Protein AF-0000000075436302 (afdb_homodimer)

Structure (mmCIF, N/CA/C/O backbone):
data_AF-0000000075436302-model_v1
#
loop_
_entity.id
_entity.type
_entity.pdbx_description
1 polymer 'Uncharacterized protein'
#
loop_
_atom_site.group_PDB
_atom_site.id
_atom_site.type_symbol
_atom_site.label_atom_id
_atom_site.label_alt_id
_atom_site.label_comp_id
_atom_site.label_asym_id
_atom_site.label_entity_id
_atom_site.label_seq_id
_atom_site.pdbx_PDB_ins_code
_atom_site.Cartn_x
_atom_site.Cartn_y
_atom_site.Cartn_z
_atom_site.occupancy
_atom_site.B_iso_or_equiv
_atom_site.auth_seq_id
_atom_site.auth_comp_id
_atom_site.auth_asym_id
_atom_site.auth_atom_id
_atom_site.pdbx_PDB_model_num
ATOM 1 N N . MET A 1 1 ? -7.785 -6.125 20.078 1 74.44 1 MET A N 1
ATOM 2 C CA . MET A 1 1 ? -6.512 -5.449 19.844 1 74.44 1 MET A CA 1
ATOM 3 C C . MET A 1 1 ? -6.73 -3.973 19.531 1 74.44 1 MET A C 1
ATOM 5 O O . MET A 1 1 ? -7.762 -3.596 18.984 1 74.44 1 MET A O 1
ATOM 9 N N . PRO A 1 2 ? -5.777 -3.123 20.188 1 88.88 2 PRO A N 1
ATOM 10 C CA . PRO A 1 2 ? -6.02 -1.703 19.922 1 88.88 2 PRO A CA 1
ATOM 11 C C . PRO A 1 2 ? -5.949 -1.359 18.438 1 88.88 2 PRO A C 1
ATOM 13 O O . PRO A 1 2 ? -5.281 -2.059 17.672 1 88.88 2 PRO A O 1
ATOM 16 N N . VAL A 1 3 ? -6.785 -0.466 18.062 1 93.75 3 VAL A N 1
ATOM 17 C CA . VAL A 1 3 ? -6.848 -0.072 16.656 1 93.75 3 VAL A CA 1
ATOM 18 C C . VAL A 1 3 ? -6.336 1.357 16.5 1 93.75 3 VAL A C 1
ATOM 20 O O . VAL A 1 3 ? -6.258 2.109 17.469 1 93.75 3 VAL A O 1
ATOM 23 N N . ARG A 1 4 ? -5.891 1.655 15.352 1 95.44 4 ARG A N 1
ATOM 24 C CA . ARG A 1 4 ? -5.438 2.986 14.969 1 95.44 4 ARG A CA 1
ATOM 25 C C . ARG A 1 4 ? -6.176 3.48 13.727 1 95.44 4 ARG A C 1
ATOM 27 O O . ARG A 1 4 ? -6.488 2.695 12.836 1 95.44 4 ARG A O 1
ATOM 34 N N . SER A 1 5 ? -6.398 4.77 13.703 1 96.69 5 SER A N 1
ATOM 35 C CA . SER A 1 5 ? -7.035 5.352 12.523 1 96.69 5 SER A CA 1
ATOM 36 C C . SER A 1 5 ? -6.051 5.469 11.367 1 96.69 5 SER A C 1
ATOM 38 O O . SER A 1 5 ? -4.859 5.707 11.578 1 96.69 5 SER A O 1
ATOM 40 N N . LEU A 1 6 ? -6.566 5.254 10.188 1 96.88 6 LEU A N 1
ATOM 41 C CA . LEU A 1 6 ? -5.832 5.402 8.938 1 96.88 6 LEU A CA 1
ATOM 42 C C . LEU A 1 6 ? -6.441 6.504 8.078 1 96.88 6 LEU A C 1
ATOM 44 O O . LEU A 1 6 ? -7.66 6.559 7.902 1 96.88 6 LEU A O 1
ATOM 48 N N . TYR A 1 7 ? -5.535 7.434 7.57 1 97.69 7 TYR A N 1
ATOM 49 C CA . TYR A 1 7 ? -6.012 8.547 6.758 1 97.69 7 TYR A CA 1
ATOM 50 C C . TYR A 1 7 ? -5.277 8.602 5.426 1 97.69 7 TYR A C 1
ATOM 52 O O . TYR A 1 7 ? -4.113 8.203 5.332 1 97.69 7 TYR A O 1
ATOM 60 N N . LEU A 1 8 ? -5.973 9.102 4.426 1 96.31 8 LEU A N 1
ATOM 61 C CA . LEU A 1 8 ? -5.344 9.594 3.205 1 96.31 8 LEU A CA 1
ATOM 62 C C . LEU A 1 8 ? -4.945 11.055 3.346 1 96.31 8 LEU A C 1
ATOM 64 O O . LEU A 1 8 ? -5.797 11.922 3.568 1 96.31 8 LEU A O 1
ATOM 68 N N . ALA A 1 9 ? -3.709 11.25 3.266 1 96.5 9 ALA A N 1
ATOM 69 C CA . ALA A 1 9 ? -3.209 12.625 3.256 1 96.5 9 ALA A CA 1
ATOM 70 C C . ALA A 1 9 ? -3.068 13.148 1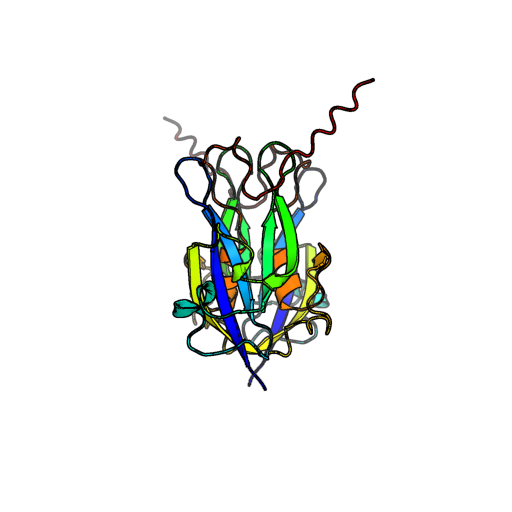.828 1 96.5 9 ALA A C 1
ATOM 72 O O . ALA A 1 9 ? -2.406 12.523 0.996 1 96.5 9 ALA A O 1
ATOM 73 N N . LYS A 1 10 ? -3.682 14.25 1.561 1 92.88 10 LYS A N 1
ATOM 74 C CA . LYS A 1 10 ? -3.586 14.898 0.258 1 92.88 10 LYS A CA 1
ATOM 75 C C . LYS A 1 10 ? -2.82 16.219 0.356 1 92.88 10 LYS A C 1
ATOM 77 O O . LYS A 1 10 ? -3.156 17.078 1.174 1 92.88 10 LYS A O 1
ATOM 82 N N . SER A 1 11 ? -1.81 16.25 -0.403 1 90.62 11 SER A N 1
ATOM 83 C CA . SER A 1 11 ? -1.008 17.469 -0.415 1 90.62 11 SER A CA 1
ATOM 84 C C . SER A 1 11 ? -0.796 17.984 -1.837 1 90.62 11 SER A C 1
ATOM 86 O O . SER A 1 11 ? -0.905 17.219 -2.799 1 90.62 11 SER A O 1
ATOM 88 N N . GLY A 1 12 ? -0.385 19.219 -1.894 1 81.19 12 GLY A N 1
ATOM 89 C CA . GLY A 1 12 ? -0.094 19.812 -3.186 1 81.19 12 GLY A CA 1
ATOM 90 C C . GLY A 1 12 ? -1.338 20.109 -4 1 81.19 12 GLY A C 1
ATOM 91 O O . GLY A 1 12 ? -2.391 20.422 -3.441 1 81.19 12 GLY A O 1
ATOM 92 N N . GLY A 1 13 ? -1.198 20.188 -5.391 1 65.81 13 GLY A N 1
ATOM 93 C CA . GLY A 1 13 ? -2.301 20.359 -6.32 1 65.81 13 GLY A CA 1
ATOM 94 C C . GLY A 1 13 ? -2.561 21.812 -6.66 1 65.81 13 GLY A C 1
ATOM 95 O O . GLY A 1 13 ? -3.637 22.172 -7.148 1 65.81 13 GLY A O 1
ATOM 96 N N . GLY A 1 14 ? -1.66 22.609 -6.227 1 60.84 14 GLY A N 1
ATOM 97 C CA . GLY A 1 14 ? -1.816 23.969 -6.734 1 60.84 14 GLY A CA 1
ATOM 98 C C . GLY A 1 14 ? -1.585 24.078 -8.227 1 60.84 14 GLY A C 1
ATOM 99 O O . GLY A 1 14 ? -1.426 23.062 -8.914 1 60.84 14 GLY A O 1
ATOM 100 N N . ALA A 1 15 ? -1.799 25.125 -8.805 1 62.22 15 ALA A N 1
ATOM 101 C CA . ALA A 1 15 ? -1.705 25.406 -10.234 1 62.22 15 ALA A CA 1
ATOM 102 C C . ALA A 1 15 ? -0.429 24.812 -10.828 1 62.22 15 ALA A C 1
ATOM 104 O O . ALA A 1 15 ? -0.426 24.344 -11.969 1 62.22 15 ALA A O 1
ATOM 105 N N . ASN A 1 16 ? 0.605 24.719 -10.016 1 59.44 16 ASN A N 1
ATOM 106 C CA . ASN A 1 16 ? 1.892 24.281 -10.539 1 59.44 16 ASN A CA 1
ATOM 107 C C . ASN A 1 16 ? 2.387 23.016 -9.82 1 59.44 16 ASN A C 1
ATOM 109 O O . ASN A 1 16 ? 3.553 22.641 -9.961 1 59.44 16 ASN A O 1
ATOM 113 N N . GLN A 1 17 ? 1.501 22.484 -9 1 63.84 17 GLN A N 1
ATOM 114 C CA . GLN A 1 17 ? 1.992 21.328 -8.25 1 63.84 17 GLN A CA 1
ATOM 115 C C . GLN A 1 17 ? 1.051 20.141 -8.383 1 63.84 17 GLN A C 1
ATOM 117 O O . GLN A 1 17 ? -0.169 20.297 -8.297 1 63.84 17 GLN A O 1
ATOM 122 N N . ARG A 1 18 ? 1.652 19.062 -8.586 1 71 18 ARG A N 1
ATOM 123 C CA . ARG A 1 18 ? 0.885 17.812 -8.648 1 71 18 ARG A CA 1
ATOM 124 C C . ARG A 1 18 ? 0.371 17.422 -7.266 1 71 18 ARG A C 1
ATOM 126 O O . ARG A 1 18 ? 0.998 17.734 -6.25 1 71 18 ARG A O 1
ATOM 133 N N . SER A 1 19 ? -0.78 16.906 -7.332 1 78.31 19 SER A N 1
ATOM 134 C CA . SER A 1 19 ? -1.296 16.359 -6.082 1 78.31 19 SER A CA 1
ATOM 135 C C . SER A 1 19 ? -0.436 15.203 -5.586 1 78.31 19 SER A C 1
ATOM 137 O O . SER A 1 19 ? 0.096 14.43 -6.387 1 78.31 19 SER A O 1
ATOM 139 N N . HIS A 1 20 ? -0.226 15.18 -4.395 1 84.56 20 HIS A N 1
ATOM 140 C CA . HIS A 1 20 ? 0.548 14.141 -3.729 1 84.56 20 HIS A CA 1
ATOM 141 C C . HIS A 1 20 ? -0.292 13.406 -2.688 1 84.56 20 HIS A C 1
ATOM 143 O O . HIS A 1 20 ? -0.915 14.039 -1.83 1 84.56 20 HIS A O 1
ATOM 149 N N . PHE A 1 21 ? -0.273 12.109 -2.836 1 90.25 21 PHE A N 1
ATOM 150 C CA . PHE A 1 21 ? -1.047 11.297 -1.908 1 90.25 21 PHE A CA 1
ATOM 151 C C . PHE A 1 21 ? -0.126 10.516 -0.974 1 90.25 21 PHE A C 1
ATOM 153 O O . PHE A 1 21 ? 0.941 10.055 -1.386 1 90.25 21 PHE A O 1
ATOM 160 N N . ALA A 1 22 ? -0.574 10.398 0.249 1 94.44 22 ALA A N 1
ATOM 161 C CA . ALA A 1 22 ? 0.152 9.633 1.256 1 94.44 22 ALA A CA 1
ATOM 162 C C . ALA A 1 22 ? -0.808 9 2.258 1 94.44 22 ALA A C 1
ATOM 164 O O . ALA A 1 22 ? -1.955 9.43 2.389 1 94.44 22 ALA A O 1
ATOM 165 N N . LEU A 1 23 ? -0.334 7.961 2.863 1 96.75 23 LEU A N 1
ATOM 166 C CA . LEU A 1 23 ? -1.005 7.457 4.059 1 96.75 23 LEU A CA 1
ATOM 167 C C . LEU A 1 23 ? -0.529 8.195 5.301 1 96.75 23 LEU A C 1
ATOM 169 O O . LEU A 1 23 ? 0.662 8.484 5.441 1 96.75 23 LEU A O 1
ATOM 173 N N . PHE A 1 24 ? -1.452 8.492 6.117 1 97.69 24 PHE A N 1
ATOM 174 C CA . PHE A 1 24 ? -1.118 9.07 7.414 1 97.69 24 PHE A CA 1
ATOM 175 C C . PHE A 1 24 ? -1.748 8.273 8.547 1 97.69 24 PHE A C 1
ATOM 177 O O . PHE A 1 24 ? -2.945 7.98 8.516 1 97.69 24 PHE A O 1
ATOM 184 N N . ILE A 1 25 ? -0.959 7.902 9.477 1 97.44 25 ILE A N 1
ATOM 185 C CA . ILE A 1 25 ? -1.373 7.18 10.672 1 97.44 25 ILE A CA 1
ATOM 186 C C . ILE A 1 25 ? -0.927 7.945 11.914 1 97.44 25 ILE A C 1
ATOM 188 O O . ILE A 1 25 ? 0.266 7.992 12.227 1 97.44 25 ILE A O 1
ATOM 192 N N . PRO A 1 26 ? -1.86 8.492 12.656 1 97 26 PRO A N 1
ATOM 193 C CA . PRO A 1 26 ? -1.445 9.227 13.859 1 97 26 PRO A CA 1
ATOM 194 C C . PRO A 1 26 ? -0.816 8.312 14.914 1 97 26 PRO A C 1
ATOM 196 O O . PRO A 1 26 ? -1.209 7.152 15.047 1 97 26 PRO A O 1
ATOM 199 N N . ASN A 1 27 ? 0.181 8.828 15.594 1 95.81 27 ASN A N 1
ATOM 200 C CA . ASN A 1 27 ? 0.582 8.148 16.828 1 95.81 27 ASN A CA 1
ATOM 201 C C . ASN A 1 27 ? -0.589 8 17.797 1 95.81 27 ASN A C 1
ATOM 203 O O . ASN A 1 27 ? -1.549 8.773 17.734 1 95.81 27 ASN A O 1
ATOM 207 N N . ALA A 1 28 ? -0.372 7.047 18.656 1 94.5 28 ALA A N 1
ATOM 208 C CA . ALA A 1 28 ? -1.485 6.703 19.531 1 94.5 28 ALA A CA 1
ATOM 209 C C . ALA A 1 28 ? -1.983 7.93 20.297 1 94.5 28 ALA A C 1
ATOM 211 O O . ALA A 1 28 ? -3.191 8.133 20.438 1 94.5 28 ALA A O 1
ATOM 212 N N . GLU A 1 29 ? -1.128 8.742 20.75 1 93.62 29 GLU A N 1
ATOM 213 C CA . GLU A 1 29 ? -1.475 9.891 21.578 1 93.62 29 GLU A CA 1
ATOM 214 C C . GLU A 1 29 ? -2.189 10.961 20.766 1 93.62 29 GLU A C 1
ATOM 216 O O . GLU A 1 29 ? -2.836 11.852 21.328 1 93.62 29 GLU A O 1
ATOM 221 N N . TYR A 1 30 ? -2.131 10.812 19.484 1 95.94 30 TYR A N 1
ATOM 222 C CA . TYR A 1 30 ? -2.719 11.844 18.625 1 95.94 30 TYR A CA 1
ATOM 223 C C . TYR A 1 30 ? -3.9 11.289 17.844 1 95.94 30 TYR A C 1
ATOM 225 O O . TYR A 1 30 ? -4.441 11.969 16.969 1 95.94 30 TYR A O 1
ATOM 233 N N . ASP A 1 31 ? -4.227 10.055 18.125 1 96.56 31 ASP A N 1
ATOM 234 C CA . ASP A 1 31 ? -5.32 9.406 17.406 1 96.56 31 ASP A CA 1
ATOM 235 C C . ASP A 1 31 ? -6.672 9.789 18.016 1 96.56 31 ASP A C 1
ATOM 237 O O . ASP A 1 31 ? -7.164 9.117 18.922 1 96.56 31 ASP A O 1
ATOM 241 N N . ARG A 1 32 ? -7.27 10.82 17.547 1 96.94 32 ARG A N 1
ATOM 242 C CA . ARG A 1 32 ? -8.586 11.289 17.984 1 96.94 32 ARG A CA 1
ATOM 243 C C . ARG A 1 32 ? -9.578 11.273 16.828 1 96.94 32 ARG A C 1
ATOM 245 O O . ARG A 1 32 ? -9.188 11.258 15.656 1 96.94 32 ARG A O 1
ATOM 252 N N . ASN A 1 33 ? -10.836 11.398 17.047 1 95.94 33 ASN A N 1
ATOM 253 C CA . ASN A 1 33 ? -11.891 11.219 16.062 1 95.94 33 ASN A CA 1
ATOM 254 C C . ASN A 1 33 ? -12.047 12.453 15.172 1 95.94 33 ASN A C 1
ATOM 256 O O . ASN A 1 33 ? -12.688 12.391 14.117 1 95.94 33 ASN A O 1
ATOM 260 N N . THR A 1 34 ? -11.367 13.547 15.523 1 97.06 34 THR A N 1
ATOM 261 C CA . THR A 1 34 ? -11.617 14.805 14.828 1 97.06 34 THR A CA 1
ATOM 262 C C . THR A 1 34 ? -10.414 15.203 13.984 1 97.06 34 THR A C 1
ATOM 264 O O . THR A 1 34 ? -10.336 16.328 13.492 1 97.06 34 THR A O 1
ATOM 267 N N . VAL A 1 35 ? -9.469 14.305 13.758 1 97.94 35 VAL A N 1
ATOM 268 C CA . VAL A 1 35 ? -8.203 14.625 13.102 1 97.94 35 VAL A CA 1
ATOM 269 C C . VAL A 1 35 ? -8.477 15.195 11.711 1 97.94 35 VAL A C 1
ATOM 271 O O . VAL A 1 35 ? -7.836 16.172 11.297 1 97.94 35 VAL A O 1
ATOM 274 N N . SER A 1 36 ? -9.438 14.742 10.977 1 97.81 36 SER A N 1
ATOM 275 C CA . SER A 1 36 ? -9.742 15.195 9.62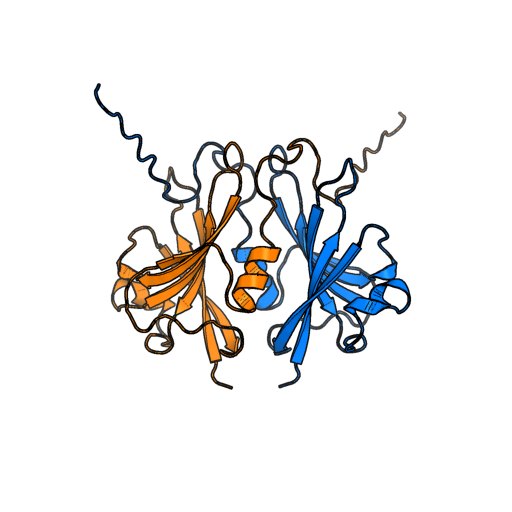5 1 97.81 36 SER A CA 1
ATOM 276 C C . SER A 1 36 ? -10.172 16.672 9.617 1 97.81 36 SER A C 1
ATOM 278 O O . SER A 1 36 ? -9.914 17.391 8.648 1 97.81 36 SER A O 1
ATOM 280 N N . GLU A 1 37 ? -10.695 17.078 10.711 1 97.38 37 GLU A N 1
ATOM 281 C CA . GLU A 1 37 ? -11.289 18.406 10.781 1 97.38 37 GLU A CA 1
ATOM 282 C C . GLU A 1 37 ? -10.328 19.422 11.414 1 97.38 37 GLU A C 1
ATOM 284 O O . GLU A 1 37 ? -10.43 20.625 11.172 1 97.38 37 GLU A O 1
ATOM 289 N N . ASP A 1 38 ? -9.43 18.859 12.195 1 97.5 38 ASP A N 1
ATOM 290 C CA . ASP A 1 38 ? -8.773 19.828 13.055 1 97.5 38 ASP A CA 1
ATOM 291 C C . ASP A 1 38 ? -7.254 19.719 12.953 1 97.5 38 ASP A C 1
ATOM 293 O O . ASP A 1 38 ? -6.527 20.297 13.773 1 97.5 38 ASP A O 1
ATOM 297 N N . PHE A 1 39 ? -6.742 18.938 11.992 1 97.38 39 PHE A N 1
ATOM 298 C CA . PHE A 1 39 ? -5.316 18.641 11.906 1 97.38 39 PHE A CA 1
ATOM 299 C C . PHE A 1 39 ? -4.512 19.922 11.719 1 97.38 39 PHE A C 1
ATOM 301 O O . PHE A 1 39 ? -3.291 19.938 11.891 1 97.38 39 PHE A O 1
ATOM 308 N N . ARG A 1 40 ? -5.129 21.062 11.375 1 95.75 40 ARG A N 1
ATOM 309 C CA . ARG A 1 40 ? -4.434 22.344 11.203 1 95.75 40 ARG A CA 1
ATOM 310 C C . ARG A 1 40 ? -4.41 23.125 12.508 1 95.75 40 ARG A C 1
ATOM 312 O O . ARG A 1 40 ? -3.484 23.906 12.758 1 95.75 40 ARG A O 1
ATOM 319 N N . SER A 1 41 ? -5.395 23.016 13.25 1 96.5 41 SER A N 1
ATOM 320 C CA . SER A 1 41 ? -5.52 23.828 14.461 1 96.5 41 SER A CA 1
ATOM 321 C C . SER A 1 41 ? -5.031 23.047 15.688 1 96.5 41 SER A C 1
ATOM 323 O O . SER A 1 41 ? -4.648 23.656 16.688 1 96.5 41 SER A O 1
ATOM 325 N N . LEU A 1 42 ? -5.156 21.719 15.586 1 96.56 42 LEU A N 1
ATOM 326 C CA . LEU A 1 42 ? -4.707 20.859 16.672 1 96.56 42 LEU A CA 1
ATOM 327 C C . LEU A 1 42 ? -3.637 19.891 16.188 1 96.56 42 LEU A C 1
ATOM 329 O O . LEU A 1 42 ? -3.855 19.141 15.234 1 96.56 42 LEU A O 1
ATOM 333 N N . LYS A 1 43 ? -2.609 19.875 16.891 1 94 43 LYS A N 1
ATOM 334 C CA . LYS A 1 43 ? -1.426 19.094 16.531 1 94 43 LYS A CA 1
ATOM 335 C C . LYS A 1 43 ? -1.77 17.625 16.375 1 94 43 LYS A C 1
ATOM 337 O O . LYS A 1 43 ? -2.457 17.047 17.219 1 94 43 LYS A O 1
ATOM 342 N N . ALA A 1 44 ? -1.333 17.062 15.289 1 96.25 44 ALA A N 1
ATOM 343 C CA . ALA A 1 44 ? -1.351 15.617 15.078 1 96.25 44 ALA A CA 1
ATOM 344 C C . ALA A 1 44 ? -0.017 15.133 14.516 1 96.25 44 ALA A C 1
ATOM 346 O O . ALA A 1 44 ? 0.429 15.594 13.469 1 96.25 44 ALA A O 1
ATOM 347 N N . ILE A 1 45 ? 0.612 14.242 15.242 1 96.94 45 ILE A N 1
ATOM 348 C CA . ILE A 1 45 ? 1.888 13.656 14.844 1 96.94 45 ILE A CA 1
ATOM 349 C C . ILE A 1 45 ? 1.698 12.172 14.539 1 96.94 45 ILE A C 1
ATOM 351 O O . ILE A 1 45 ? 0.995 11.461 15.266 1 96.94 45 ILE A O 1
ATOM 355 N N . GLY A 1 46 ? 2.287 11.758 13.461 1 97 46 GLY A N 1
ATOM 356 C CA . GLY A 1 46 ? 2.133 10.359 13.102 1 97 46 GLY A CA 1
ATOM 357 C C . GLY A 1 46 ? 3.096 9.914 12.016 1 97 46 GLY A C 1
ATOM 358 O O . GLY A 1 46 ? 4.16 10.508 11.844 1 97 46 GLY A O 1
ATOM 359 N N . THR A 1 47 ? 2.846 8.805 11.461 1 96.69 47 THR A N 1
ATOM 360 C CA . THR A 1 47 ? 3.639 8.211 10.391 1 96.69 47 THR A CA 1
ATOM 361 C C . THR A 1 47 ? 3.01 8.492 9.031 1 96.69 47 THR A C 1
ATOM 363 O O . THR A 1 47 ? 1.812 8.273 8.836 1 96.69 47 THR A O 1
ATOM 366 N N . ARG A 1 48 ? 3.801 9.086 8.195 1 96.81 48 ARG A N 1
ATOM 367 C CA . ARG A 1 48 ? 3.406 9.312 6.812 1 96.81 48 ARG A CA 1
ATOM 368 C C . ARG A 1 48 ? 4.129 8.352 5.875 1 96.81 48 ARG A C 1
ATOM 370 O O . ARG A 1 48 ? 5.355 8.242 5.918 1 96.81 48 ARG A O 1
ATOM 377 N N . ILE A 1 49 ? 3.414 7.578 5.07 1 96.12 49 ILE A N 1
ATOM 378 C CA . ILE A 1 49 ? 3.943 6.613 4.109 1 96.12 49 ILE A CA 1
ATOM 379 C C . ILE A 1 49 ? 3.598 7.059 2.691 1 96.12 49 ILE A C 1
ATOM 381 O O . ILE A 1 49 ? 2.426 7.27 2.369 1 96.12 49 ILE A O 1
ATOM 385 N N . HIS A 1 50 ? 4.598 7.238 1.814 1 92.56 50 HIS A N 1
ATOM 386 C CA . HIS A 1 50 ? 4.336 7.746 0.474 1 92.56 50 HIS A CA 1
ATOM 387 C C . HIS A 1 50 ? 5.461 7.383 -0.486 1 92.56 50 HIS A C 1
ATOM 389 O O . HIS A 1 50 ? 6.453 6.766 -0.082 1 92.56 50 HIS A O 1
ATOM 395 N N . VAL A 1 51 ? 5.16 7.594 -1.724 1 85.75 51 VAL A N 1
ATOM 396 C CA . VAL A 1 51 ? 6.156 7.457 -2.779 1 85.75 51 VAL A CA 1
ATOM 397 C C . VAL A 1 51 ? 6.578 8.836 -3.273 1 85.75 51 VAL A C 1
ATOM 399 O O . VAL A 1 51 ? 5.742 9.727 -3.438 1 85.75 51 VAL A O 1
ATOM 402 N N . VAL A 1 52 ? 7.898 8.922 -3.408 1 80.88 52 VAL A N 1
ATOM 403 C CA . VAL A 1 52 ? 8.43 10.211 -3.834 1 80.88 52 VAL A CA 1
ATOM 404 C C . VAL A 1 52 ? 9.203 10.047 -5.145 1 80.88 52 VAL A C 1
ATOM 406 O O . VAL A 1 52 ? 9.648 8.953 -5.469 1 80.88 52 VAL A O 1
ATOM 409 N N . GLY A 1 53 ? 9.273 11.18 -5.879 1 74.06 53 GLY A N 1
ATOM 410 C CA . GLY A 1 53 ? 10.102 11.164 -7.078 1 74.06 53 GLY A CA 1
ATOM 411 C C . GLY A 1 53 ? 9.328 11.539 -8.336 1 74.06 53 GLY A C 1
ATOM 412 O O . GLY A 1 53 ? 8.211 12.039 -8.258 1 74.06 53 GLY A O 1
ATOM 413 N N . GLU A 1 54 ? 10.141 11.547 -9.461 1 66.56 54 GLU A N 1
ATOM 414 C CA . GLU A 1 54 ? 9.562 11.859 -10.766 1 66.56 54 GLU A CA 1
ATOM 415 C C . GLU A 1 54 ? 9.836 10.742 -11.773 1 66.56 54 GLU A C 1
ATOM 417 O O . GLU A 1 54 ? 10.867 10.078 -11.703 1 66.56 54 GLU A O 1
ATOM 422 N N . PRO A 1 55 ? 8.75 10.5 -12.594 1 61.97 55 PRO A N 1
ATOM 423 C CA . PRO A 1 55 ? 8.805 9.336 -13.477 1 61.97 55 PRO A CA 1
ATOM 424 C C . PRO A 1 55 ? 9.992 9.383 -14.438 1 61.97 55 PRO A C 1
ATOM 426 O O . PRO A 1 55 ? 10.484 8.336 -14.875 1 61.97 55 PRO A O 1
ATOM 429 N N . LEU A 1 56 ? 10.414 10.539 -14.758 1 60.72 56 LEU A N 1
ATOM 430 C CA . LEU A 1 56 ? 11.32 10.625 -15.898 1 60.72 56 LEU A CA 1
ATOM 431 C C . LEU A 1 56 ? 12.766 10.422 -15.461 1 60.72 56 LEU A C 1
ATOM 433 O O .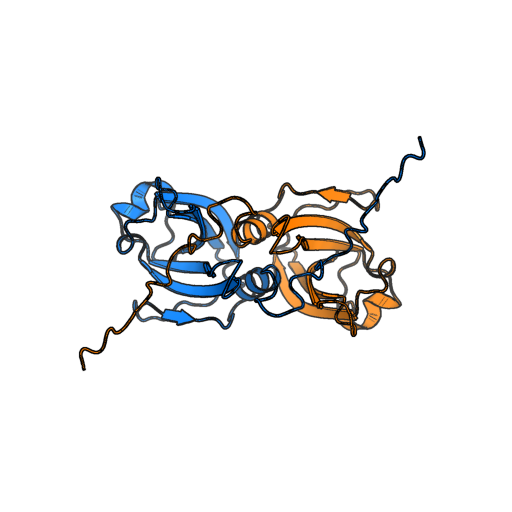 LEU A 1 56 ? 13.508 9.648 -16.062 1 60.72 56 LEU A O 1
ATOM 437 N N . MET A 1 57 ? 13.234 11.047 -14.438 1 58.25 57 MET A N 1
ATOM 438 C CA . MET A 1 57 ? 14.672 11.062 -14.164 1 58.25 57 MET A CA 1
ATOM 439 C C . MET A 1 57 ? 15.023 10.086 -13.047 1 58.25 57 MET A C 1
ATOM 441 O O . MET A 1 57 ? 15.852 9.195 -13.234 1 58.25 57 MET A O 1
ATOM 445 N N . SER A 1 58 ? 14.398 10.164 -12.008 1 61.41 58 SER A N 1
ATOM 446 C CA . SER A 1 58 ? 14.852 9.422 -10.836 1 61.41 58 SER A CA 1
ATOM 447 C C . SER A 1 58 ? 13.914 8.258 -10.523 1 61.41 58 SER A C 1
ATOM 449 O O . SER A 1 58 ? 14.281 7.348 -9.773 1 61.41 58 SER A O 1
ATOM 451 N N . GLY A 1 59 ? 12.789 8.297 -11.18 1 70.81 59 GLY A N 1
ATOM 452 C CA . GLY A 1 59 ? 11.812 7.266 -10.844 1 70.81 59 GLY A CA 1
ATOM 453 C C . GLY A 1 59 ? 11.125 7.508 -9.516 1 70.81 59 GLY A C 1
ATOM 454 O O . GLY A 1 59 ? 11.258 8.578 -8.93 1 70.81 59 GLY A O 1
ATOM 455 N N . PHE A 1 60 ? 10.406 6.594 -9.133 1 75.56 60 PHE A N 1
ATOM 456 C CA . PHE A 1 60 ? 9.672 6.703 -7.875 1 75.56 60 PHE A CA 1
ATOM 457 C C . PHE A 1 60 ? 10.336 5.863 -6.785 1 75.56 60 PHE A C 1
ATOM 459 O O . PHE A 1 60 ? 10.875 4.793 -7.066 1 75.56 60 PHE A O 1
ATOM 466 N N . ALA A 1 61 ? 10.289 6.453 -5.602 1 81.5 61 ALA A N 1
ATOM 467 C CA . ALA A 1 61 ? 10.867 5.738 -4.469 1 81.5 61 ALA A CA 1
ATOM 468 C C . ALA A 1 61 ? 9.914 5.73 -3.277 1 81.5 61 ALA A C 1
ATOM 470 O O . ALA A 1 61 ? 9.242 6.73 -3.006 1 81.5 61 ALA A O 1
ATOM 471 N N . PHE A 1 62 ? 9.906 4.699 -2.604 1 88.12 62 PHE A N 1
ATOM 472 C CA . PHE A 1 62 ? 9.156 4.516 -1.366 1 88.12 62 PHE A CA 1
ATOM 473 C C . PHE A 1 62 ? 9.797 5.289 -0.221 1 88.12 62 PHE A C 1
ATOM 475 O O . PHE A 1 62 ? 11.023 5.305 -0.09 1 88.12 62 PHE A O 1
ATOM 482 N N . GLN A 1 63 ? 9 5.93 0.665 1 93.06 63 GLN A N 1
ATOM 483 C CA . GLN A 1 63 ? 9.531 6.645 1.819 1 93.06 63 GLN A CA 1
ATOM 484 C C . GLN A 1 63 ? 8.562 6.594 2.994 1 93.06 63 GLN A C 1
ATOM 486 O O . GLN A 1 63 ? 7.352 6.734 2.811 1 93.06 63 GLN A O 1
ATOM 491 N N . VAL A 1 64 ? 9.109 6.406 4.238 1 95.5 64 VAL A N 1
ATOM 492 C CA . VAL A 1 64 ? 8.375 6.5 5.496 1 95.5 64 VAL A CA 1
ATOM 493 C C . VAL A 1 64 ? 8.852 7.723 6.281 1 95.5 64 VAL A C 1
ATOM 495 O O . VAL A 1 64 ? 10.039 7.852 6.586 1 95.5 64 VAL A O 1
ATOM 498 N N . HIS A 1 65 ? 7.949 8.594 6.508 1 95.75 65 HIS A N 1
ATOM 499 C CA . HIS A 1 65 ? 8.18 9.781 7.316 1 95.75 65 HIS A CA 1
ATOM 500 C C . HIS A 1 65 ? 7.598 9.617 8.719 1 95.75 65 HIS A C 1
ATOM 502 O O . HIS A 1 65 ? 6.379 9.703 8.906 1 95.75 65 HIS A O 1
ATOM 508 N N . ARG A 1 66 ? 8.469 9.398 9.695 1 96 66 ARG A N 1
ATOM 509 C CA . ARG A 1 66 ? 8.055 9.211 11.078 1 96 66 ARG A CA 1
ATOM 510 C C . ARG A 1 66 ? 7.945 10.547 11.812 1 96 66 ARG A C 1
ATOM 512 O O . ARG A 1 66 ? 8.742 11.453 11.578 1 96 66 ARG A O 1
ATOM 519 N N . ASN A 1 67 ? 6.988 10.578 12.766 1 96.31 67 ASN A N 1
ATOM 520 C CA . ASN A 1 67 ? 6.695 11.773 13.539 1 96.31 67 ASN A CA 1
ATOM 521 C C . ASN A 1 67 ? 6.453 12.984 12.641 1 96.31 67 ASN A C 1
ATOM 523 O O . ASN A 1 67 ? 6.996 14.062 12.883 1 96.31 67 ASN A O 1
ATOM 527 N N . TYR A 1 68 ? 5.801 12.688 11.57 1 96.31 68 TYR A N 1
ATOM 528 C CA . TYR A 1 68 ? 5.285 13.742 10.703 1 96.31 68 TYR A CA 1
ATOM 529 C C . TYR A 1 68 ? 4.285 14.617 11.445 1 96.31 68 TYR A C 1
ATOM 531 O O . TYR A 1 68 ? 3.287 14.125 11.977 1 96.31 68 TYR A O 1
ATOM 539 N N . ASN A 1 69 ? 4.648 15.867 11.453 1 96.69 69 ASN A N 1
ATOM 540 C CA . ASN A 1 69 ? 3.777 16.844 12.102 1 96.69 69 ASN A CA 1
ATOM 541 C C . ASN A 1 69 ? 2.873 17.547 11.086 1 96.69 69 ASN A C 1
ATOM 543 O O . ASN A 1 69 ? 3.35 18.312 10.258 1 96.69 69 ASN A O 1
ATOM 547 N N . THR A 1 70 ? 1.538 17.359 11.234 1 96.56 70 THR A N 1
ATOM 548 C CA . THR A 1 70 ? 0.592 17.828 10.234 1 96.56 70 THR A CA 1
ATOM 549 C C . THR A 1 70 ? 0.597 19.359 10.18 1 96.56 70 THR A C 1
ATOM 551 O O . THR A 1 70 ? 0.254 19.953 9.148 1 96.56 70 THR A O 1
ATOM 554 N N . GLN A 1 71 ? 1.018 19.984 11.195 1 96.25 71 GLN A N 1
ATOM 555 C CA . GLN A 1 71 ? 0.984 21.438 11.242 1 96.25 71 GLN A CA 1
ATOM 556 C C . GLN A 1 71 ? 2.238 22.031 10.609 1 96.25 71 GLN A C 1
ATOM 558 O O . GLN A 1 71 ? 2.275 23.234 10.305 1 96.25 71 GLN A O 1
ATOM 563 N N . ALA A 1 72 ? 3.191 21.266 10.5 1 94.81 72 ALA A N 1
ATOM 564 C CA . ALA A 1 72 ? 4.477 21.766 10.023 1 94.81 72 ALA A CA 1
ATOM 565 C C . ALA A 1 72 ? 4.496 21.891 8.508 1 94.81 72 ALA A C 1
ATOM 567 O O . ALA A 1 72 ? 5.418 22.469 7.934 1 94.81 72 ALA A O 1
ATOM 568 N N . TYR A 1 73 ? 3.557 21.375 7.793 1 93.44 73 TYR A N 1
ATOM 569 C CA . TYR A 1 73 ? 3.564 21.328 6.336 1 93.44 73 TYR A CA 1
ATOM 570 C C . TYR A 1 73 ? 2.33 22 5.758 1 93.44 73 TYR A C 1
ATOM 572 O O . TYR A 1 73 ? 1.245 21.422 5.727 1 93.44 73 TYR A O 1
ATOM 580 N N . ALA A 1 74 ? 2.527 23.141 5.199 1 91.06 74 ALA A N 1
ATOM 581 C CA . ALA A 1 74 ? 1.444 24 4.734 1 91.06 74 ALA A CA 1
ATOM 582 C C . ALA A 1 74 ? 0.77 23.406 3.496 1 91.06 74 ALA A C 1
ATOM 584 O O . ALA A 1 74 ? -0.372 23.766 3.182 1 91.06 74 ALA A O 1
ATOM 585 N N . ASP A 1 75 ? 1.447 22.562 2.824 1 90.88 75 ASP A N 1
ATOM 586 C CA . ASP A 1 75 ? 0.898 22.047 1.577 1 90.88 75 ASP A CA 1
ATOM 587 C C . ASP A 1 75 ? -0.094 20.906 1.846 1 90.88 75 ASP A C 1
ATOM 589 O O . ASP A 1 75 ? -0.768 20.438 0.929 1 90.88 75 ASP A O 1
ATOM 593 N N . LEU A 1 76 ? -0.19 20.469 3.088 1 94.62 76 LEU A N 1
ATOM 594 C CA . LEU A 1 76 ? -1.201 19.469 3.434 1 94.62 76 LEU A CA 1
ATOM 595 C C . LEU A 1 76 ? -2.602 20.078 3.352 1 94.62 76 LEU A C 1
ATOM 597 O O . LEU A 1 76 ? -2.941 20.984 4.117 1 94.62 76 LEU A O 1
ATOM 601 N N . LYS A 1 77 ? -3.414 19.484 2.445 1 94.56 77 LYS A N 1
ATOM 602 C CA . LYS A 1 77 ? -4.719 20.078 2.166 1 94.56 77 LYS A CA 1
ATOM 603 C C . LYS A 1 77 ? -5.828 19.344 2.914 1 94.56 77 LYS A C 1
ATOM 605 O O . LYS A 1 77 ? -6.809 19.953 3.342 1 94.56 77 LYS A O 1
ATOM 610 N N . SER A 1 78 ? -5.621 18.078 3 1 96.19 78 SER A N 1
ATOM 611 C CA . SER A 1 78 ? -6.703 17.344 3.645 1 96.19 78 SER A CA 1
ATOM 612 C C . SER A 1 78 ? -6.211 16 4.18 1 96.19 78 SER A C 1
ATOM 614 O O . SER A 1 78 ? -5.215 15.461 3.695 1 96.19 78 SER A O 1
ATOM 616 N N . LEU A 1 79 ? -6.93 15.547 5.207 1 97.44 79 LEU A N 1
ATOM 617 C CA . LEU A 1 79 ? -6.855 14.188 5.73 1 97.44 79 LEU A CA 1
ATOM 618 C C . LEU A 1 79 ? -8.211 13.492 5.641 1 97.44 79 LEU A C 1
ATOM 620 O O . LEU A 1 79 ? -9.148 13.859 6.352 1 97.44 79 LEU A O 1
ATOM 624 N N . VAL A 1 80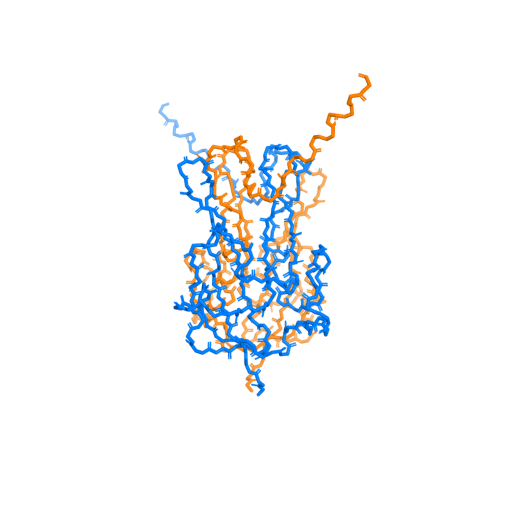 ? -8.242 12.516 4.801 1 97.06 80 VAL A N 1
ATOM 625 C CA . VAL A 1 80 ? -9.484 11.781 4.594 1 97.06 80 VAL A CA 1
ATOM 626 C C . VAL A 1 80 ? -9.43 10.461 5.355 1 97.06 80 VAL A C 1
ATOM 628 O O . VAL A 1 80 ? -8.539 9.633 5.133 1 97.06 80 VAL A O 1
ATOM 631 N N . PHE A 1 81 ? -10.398 10.227 6.246 1 97.5 81 PHE A N 1
ATOM 632 C CA . PHE A 1 81 ? -10.461 9 7.023 1 97.5 81 PHE A CA 1
ATOM 633 C C . PHE A 1 81 ? -10.727 7.801 6.117 1 97.5 81 PHE A C 1
ATOM 635 O O . PHE A 1 81 ? -11.688 7.793 5.348 1 97.5 81 PHE A O 1
ATOM 642 N N . LEU A 1 82 ? -9.852 6.812 6.223 1 95.44 82 LEU A N 1
ATOM 643 C CA . LEU A 1 82 ? -9.992 5.625 5.387 1 95.44 82 LEU A CA 1
ATOM 644 C C . LEU A 1 82 ? -10.57 4.461 6.188 1 95.44 82 LEU A C 1
ATOM 646 O O . LEU A 1 82 ? -11.203 3.57 5.625 1 95.44 82 LEU A O 1
ATOM 650 N N . GLY A 1 83 ? -10.266 4.406 7.461 1 94.19 83 GLY A N 1
ATOM 651 C CA . GLY A 1 83 ? -10.711 3.32 8.32 1 94.19 83 GLY A CA 1
ATOM 652 C C . GLY A 1 83 ? -9.805 3.105 9.523 1 94.19 83 GLY A C 1
ATOM 653 O O . GLY A 1 83 ? -9.031 3.994 9.891 1 94.19 83 GLY A O 1
ATOM 654 N N . LYS A 1 84 ? -10.055 1.954 10.18 1 94.44 84 LYS A N 1
ATOM 655 C CA . LYS A 1 84 ? -9.25 1.552 11.336 1 94.44 84 LYS A CA 1
ATOM 656 C C . LYS A 1 84 ? -8.445 0.292 11.031 1 94.44 84 LYS A C 1
ATOM 658 O O . LYS A 1 84 ? -8.914 -0.591 10.305 1 94.44 84 LYS A O 1
ATOM 663 N N . ILE A 1 85 ? -7.215 0.306 11.578 1 93.5 85 ILE A N 1
ATOM 664 C CA . ILE A 1 85 ? -6.367 -0.87 11.414 1 93.5 85 ILE A CA 1
ATOM 665 C C . ILE A 1 85 ? -5.852 -1.323 12.781 1 93.5 85 ILE A C 1
ATOM 667 O O . ILE A 1 85 ? -5.688 -0.509 13.695 1 93.5 85 ILE A O 1
ATOM 671 N N . ASP A 1 86 ? -5.609 -2.66 12.844 1 92.75 86 ASP A N 1
ATOM 672 C CA . ASP A 1 86 ? -5.016 -3.184 14.07 1 92.75 86 ASP A CA 1
ATOM 673 C C . ASP A 1 86 ? -3.619 -2.609 14.297 1 92.75 86 ASP A C 1
ATOM 675 O O . ASP A 1 86 ? -2.803 -2.572 13.375 1 92.75 86 ASP A O 1
ATOM 679 N N . ASP A 1 87 ? -3.299 -2.232 15.461 1 92.25 87 ASP A N 1
ATOM 680 C CA . ASP A 1 87 ? -2.02 -1.582 15.727 1 92.25 87 ASP A CA 1
ATOM 681 C C . ASP A 1 87 ? -0.869 -2.584 15.656 1 92.25 87 ASP A C 1
ATOM 683 O O . ASP A 1 87 ? 0.299 -2.193 15.609 1 92.25 87 ASP A O 1
ATOM 687 N N . SER A 1 88 ? -1.188 -3.916 15.633 1 89.81 88 SER A N 1
ATOM 688 C CA . SER A 1 88 ? -0.158 -4.949 15.57 1 89.81 88 SER A CA 1
ATOM 689 C C . SER A 1 88 ? 0.61 -4.891 14.258 1 89.81 88 SER A C 1
ATOM 691 O O . SER A 1 88 ? 1.702 -5.449 14.148 1 89.81 88 SER A O 1
ATOM 693 N N . ILE A 1 89 ? 0.05 -4.207 13.266 1 92.06 89 ILE A N 1
ATOM 694 C CA . ILE A 1 89 ? 0.707 -4.184 11.969 1 92.06 89 ILE A CA 1
ATOM 695 C C . ILE A 1 89 ? 1.421 -2.846 11.773 1 92.06 89 ILE A C 1
ATOM 697 O O . ILE A 1 89 ? 1.835 -2.512 10.664 1 92.06 89 ILE A O 1
ATOM 701 N N . LEU A 1 90 ? 1.558 -2.082 12.852 1 94.44 90 LEU A N 1
ATOM 702 C CA . LEU A 1 90 ? 2.248 -0.797 12.82 1 94.44 90 LEU A CA 1
ATOM 703 C C . LEU A 1 90 ? 3.576 -0.877 13.562 1 94.44 90 LEU A C 1
ATOM 705 O O . LEU A 1 90 ? 3.803 -1.803 14.344 1 94.44 90 LEU A O 1
ATOM 709 N N . CYS A 1 91 ? 4.422 0.057 13.164 1 89.38 91 CYS A N 1
ATOM 710 C CA . CYS A 1 91 ? 5.66 0.241 13.906 1 89.38 91 CYS A CA 1
ATOM 711 C C . CYS A 1 91 ? 5.496 1.31 14.984 1 89.38 91 CYS A C 1
ATOM 713 O O . CYS A 1 91 ? 4.879 2.348 14.742 1 89.38 91 CYS A O 1
ATOM 715 N N . ASP A 1 92 ? 6.031 1.008 16.094 1 80.81 92 ASP A N 1
ATOM 716 C CA . ASP A 1 92 ? 6 2.018 17.156 1 80.81 92 ASP A CA 1
ATOM 717 C C . ASP A 1 92 ? 6.84 3.236 16.766 1 80.81 92 ASP A C 1
ATOM 719 O O . ASP A 1 92 ? 7.93 3.096 16.219 1 80.81 92 ASP A O 1
ATOM 723 N N . SER A 1 93 ? 6.227 4.336 16.859 1 74.88 93 SER A N 1
ATOM 724 C CA . SER A 1 93 ? 6.992 5.551 16.609 1 74.88 93 SER A CA 1
ATOM 725 C C . SER A 1 93 ? 8.023 5.805 17.703 1 74.88 93 SER A C 1
ATOM 727 O O . SER A 1 93 ? 7.789 5.469 18.859 1 74.88 93 SER A O 1
ATOM 729 N N . PRO A 1 94 ? 9.164 6.355 17.203 1 75.62 94 PRO A N 1
ATOM 730 C CA . PRO A 1 94 ? 10.148 6.727 18.234 1 75.62 94 PRO A CA 1
ATOM 731 C C . PRO A 1 94 ? 9.555 7.641 19.297 1 75.62 94 PRO A C 1
ATOM 733 O O . PRO A 1 94 ? 8.641 8.414 19.016 1 75.62 94 PRO A O 1
ATOM 736 N N . GLU A 1 95 ? 10.062 7.469 20.406 1 75.88 95 GLU A N 1
ATOM 737 C CA . GLU A 1 95 ? 9.594 8.25 21.547 1 75.88 95 GLU A CA 1
ATOM 738 C C . GLU A 1 95 ? 9.914 9.734 21.375 1 75.88 95 GLU A C 1
ATOM 740 O O . GLU A 1 95 ? 9.148 10.594 21.812 1 75.88 95 GLU A O 1
ATOM 745 N N . THR A 1 96 ? 10.953 9.93 20.625 1 78.12 96 THR A N 1
ATOM 746 C CA . THR A 1 96 ? 11.266 11.336 20.375 1 78.12 96 THR A CA 1
ATOM 747 C C . THR A 1 96 ? 10.375 11.891 19.266 1 78.12 96 THR A C 1
ATOM 749 O O . THR A 1 96 ? 9.969 11.164 18.359 1 78.12 96 THR A O 1
ATOM 752 N N . GLU A 1 97 ? 9.945 13.102 19.375 1 81.38 97 GLU A N 1
ATOM 753 C CA . GLU A 1 97 ? 9.078 13.75 18.406 1 81.38 97 GLU A CA 1
ATOM 754 C C . GLU A 1 97 ? 9.883 14.234 17.203 1 81.38 97 GLU A C 1
ATOM 756 O O . GLU A 1 97 ? 9.352 14.938 16.328 1 81.38 97 GLU A O 1
ATOM 761 N N . THR A 1 98 ? 11.055 13.766 17.141 1 90.44 98 THR A N 1
ATOM 762 C CA . THR A 1 98 ? 11.875 14.18 16 1 90.44 98 THR A CA 1
ATOM 763 C C . THR A 1 98 ? 11.43 13.469 14.727 1 90.44 98 THR A C 1
ATOM 765 O O . THR A 1 98 ? 11.18 12.258 14.734 1 90.44 98 THR A O 1
ATOM 768 N N . GLU A 1 99 ? 11.359 14.305 13.695 1 93.44 99 GLU A N 1
ATOM 769 C CA . GLU A 1 99 ? 10.984 13.742 12.406 1 93.44 99 GLU A CA 1
ATOM 770 C C . GLU A 1 99 ? 12.125 12.914 11.812 1 93.44 99 GLU A C 1
ATOM 772 O O . GLU A 1 99 ? 13.289 13.312 11.883 1 93.44 99 GLU A O 1
ATOM 777 N N . ILE A 1 100 ? 11.781 11.75 11.352 1 92.81 100 ILE A N 1
ATOM 778 C CA . ILE A 1 100 ? 12.734 10.852 10.711 1 92.81 100 ILE A CA 1
ATOM 779 C C . ILE A 1 100 ? 12.18 10.391 9.367 1 92.81 100 ILE A C 1
ATOM 781 O O . ILE A 1 100 ? 11.008 10.023 9.258 1 92.81 100 ILE A O 1
ATOM 785 N N . ARG A 1 101 ? 12.984 10.5 8.32 1 93.38 101 ARG A N 1
ATOM 786 C CA . ARG A 1 101 ? 12.648 9.938 7.02 1 93.38 101 ARG A CA 1
ATOM 787 C C . ARG A 1 101 ? 13.5 8.703 6.723 1 93.38 101 ARG A C 1
ATOM 789 O O . ARG A 1 101 ? 14.727 8.75 6.84 1 93.38 101 ARG A O 1
ATOM 796 N N . GLU A 1 102 ? 12.828 7.652 6.402 1 92.88 102 GLU A N 1
ATOM 797 C CA . GLU A 1 102 ? 13.547 6.414 6.109 1 92.88 102 GLU A CA 1
ATOM 798 C C . GLU A 1 102 ? 12.914 5.68 4.93 1 92.88 102 GLU A C 1
ATOM 800 O O . GLU A 1 102 ? 11.773 5.949 4.562 1 92.88 102 GLU A O 1
ATOM 805 N N . ILE A 1 103 ? 13.734 4.758 4.32 1 90.62 103 ILE A N 1
ATOM 806 C CA . ILE A 1 103 ? 13.258 4.031 3.148 1 90.62 103 ILE A CA 1
ATOM 807 C C . ILE A 1 103 ? 13.109 2.549 3.484 1 90.62 103 ILE A C 1
ATOM 809 O O . ILE A 1 103 ? 12.648 1.761 2.654 1 90.62 103 ILE A O 1
ATOM 813 N N . THR A 1 104 ? 13.492 2.145 4.656 1 92.19 104 THR A N 1
ATOM 814 C CA . THR A 1 104 ? 13.375 0.749 5.062 1 92.19 104 THR A CA 1
ATOM 815 C C . THR A 1 104 ? 12.07 0.516 5.824 1 92.19 104 THR A C 1
ATOM 817 O O . THR A 1 104 ? 11.844 1.121 6.875 1 92.19 104 THR A O 1
ATOM 820 N N . PRO A 1 105 ? 11.242 -0.332 5.293 1 93.88 105 PRO A N 1
ATOM 821 C CA . PRO A 1 105 ? 10.008 -0.645 6.023 1 93.88 105 PRO A CA 1
ATOM 822 C C . PRO A 1 105 ? 10.273 -1.392 7.332 1 93.88 105 PRO A C 1
ATOM 824 O O . PRO A 1 105 ? 11.164 -2.242 7.391 1 93.88 105 PRO A O 1
ATOM 827 N N . ARG A 1 106 ? 9.477 -1.097 8.406 1 94.12 106 ARG A N 1
ATOM 828 C CA . ARG A 1 106 ? 9.688 -1.73 9.703 1 94.12 106 ARG A CA 1
ATOM 829 C C . ARG A 1 106 ? 8.43 -2.463 10.164 1 94.12 106 ARG A C 1
ATOM 831 O O . ARG A 1 106 ? 8.438 -3.137 11.195 1 94.12 106 ARG A O 1
ATOM 838 N N . SER A 1 107 ? 7.359 -2.344 9.516 1 95.25 107 SER A N 1
ATOM 839 C CA . SER A 1 107 ? 6.086 -2.953 9.883 1 95.25 107 SER A CA 1
ATOM 840 C C . SER A 1 107 ? 5.398 -3.58 8.672 1 95.25 107 SER A C 1
ATOM 842 O O . SER A 1 107 ? 5.82 -3.367 7.539 1 95.25 107 SER A O 1
ATOM 844 N N . ILE A 1 108 ? 4.398 -4.316 8.93 1 92.94 108 ILE A N 1
ATOM 845 C CA . ILE A 1 108 ? 3.68 -5.016 7.871 1 92.94 108 ILE A CA 1
ATOM 846 C C . ILE A 1 108 ? 3.062 -3.998 6.914 1 92.94 108 ILE A C 1
ATOM 848 O O . ILE A 1 108 ? 3.156 -4.152 5.691 1 92.94 108 ILE A O 1
ATOM 852 N N . ILE A 1 109 ? 2.457 -2.959 7.418 1 94.56 109 ILE A N 1
ATOM 853 C CA . ILE A 1 109 ? 1.796 -1.983 6.559 1 94.56 109 ILE A CA 1
ATOM 854 C C . ILE A 1 109 ? 2.832 -1.282 5.68 1 94.56 109 ILE A C 1
ATOM 856 O O . ILE A 1 109 ? 2.557 -0.956 4.523 1 94.56 109 ILE A O 1
ATOM 860 N N . GLU A 1 110 ? 3.986 -1.052 6.211 1 95.44 110 GLU A N 1
ATOM 861 C CA . GLU A 1 110 ? 5.047 -0.414 5.438 1 95.44 110 GLU A CA 1
ATOM 862 C C . GLU A 1 110 ? 5.57 -1.344 4.348 1 95.44 110 GLU A C 1
ATOM 864 O O . GLU A 1 110 ? 5.844 -0.905 3.229 1 95.44 110 GLU A O 1
ATOM 869 N N . ARG A 1 111 ? 5.742 -2.557 4.672 1 92.12 111 ARG A N 1
ATOM 870 C CA . ARG A 1 111 ? 6.156 -3.537 3.676 1 92.12 111 ARG A CA 1
ATOM 871 C C . ARG A 1 111 ? 5.125 -3.654 2.561 1 92.12 111 ARG A C 1
ATOM 873 O O . ARG A 1 111 ? 5.48 -3.764 1.385 1 92.12 111 ARG A O 1
ATOM 880 N N . LEU A 1 112 ? 3.857 -3.637 2.98 1 91.56 112 LEU A N 1
ATOM 881 C CA . LEU A 1 112 ? 2.771 -3.654 2.006 1 91.56 112 LEU A CA 1
ATOM 882 C C . LEU A 1 112 ? 2.889 -2.477 1.042 1 91.56 112 LEU A C 1
ATOM 884 O O . LEU A 1 112 ? 2.842 -2.66 -0.177 1 91.56 112 LEU A O 1
ATOM 888 N N . ALA A 1 113 ? 3.061 -1.317 1.559 1 92.44 113 ALA A N 1
ATOM 889 C CA . ALA A 1 113 ? 3.158 -0.106 0.748 1 92.44 113 ALA A CA 1
ATOM 890 C C . ALA A 1 113 ? 4.352 -0.174 -0.198 1 92.44 113 ALA A C 1
ATOM 892 O O . ALA A 1 113 ? 4.25 0.213 -1.364 1 92.44 113 ALA A O 1
ATOM 893 N N . GLU A 1 114 ? 5.391 -0.669 0.324 1 90.38 114 GLU A N 1
ATOM 894 C CA . GLU A 1 114 ? 6.594 -0.781 -0.497 1 90.38 114 GLU A CA 1
ATOM 895 C C . GLU A 1 114 ? 6.371 -1.728 -1.674 1 90.38 114 GLU A C 1
ATOM 897 O O . GLU A 1 114 ? 6.855 -1.476 -2.779 1 90.38 114 GLU A O 1
ATOM 902 N N . CYS A 1 115 ? 5.684 -2.717 -1.452 1 86.06 115 CYS A N 1
ATOM 903 C CA . CYS A 1 115 ? 5.488 -3.764 -2.449 1 86.06 115 CYS A CA 1
ATOM 904 C C . CYS A 1 115 ? 4.688 -3.244 -3.635 1 86.06 115 CYS A C 1
ATOM 906 O O . CYS A 1 115 ? 4.848 -3.727 -4.758 1 86.06 115 CYS A O 1
ATOM 908 N N . VAL A 1 116 ? 3.85 -2.307 -3.418 1 86 116 VAL A N 1
ATOM 909 C CA . VAL A 1 116 ? 2.99 -1.858 -4.508 1 86 116 VAL A CA 1
ATOM 910 C C . VAL A 1 116 ? 3.584 -0.61 -5.156 1 86 116 VAL A C 1
ATOM 912 O O . VAL A 1 116 ? 2.926 0.053 -5.961 1 86 116 VAL A O 1
ATOM 915 N N . THR A 1 117 ? 4.738 -0.286 -4.773 1 77.25 117 THR A N 1
ATOM 916 C CA . THR A 1 117 ? 5.473 0.793 -5.426 1 77.25 117 THR A CA 1
ATOM 917 C C . THR A 1 117 ? 6.129 0.301 -6.715 1 77.25 117 THR A C 1
ATOM 919 O O . THR A 1 117 ? 6.715 -0.784 -6.742 1 77.25 117 THR A O 1
ATOM 922 N N . PRO A 1 118 ? 5.902 1.111 -7.75 1 69.56 118 PRO A N 1
ATOM 923 C CA . PRO A 1 118 ? 6.57 0.695 -8.984 1 69.56 118 PRO A CA 1
ATOM 924 C C . PRO A 1 118 ? 8.094 0.698 -8.859 1 69.56 118 PRO A C 1
ATOM 926 O O . PRO A 1 118 ? 8.648 1.419 -8.031 1 69.56 118 PRO A O 1
ATOM 929 N N . PRO A 1 119 ? 8.68 -0.304 -9.641 1 61.31 119 PRO A N 1
ATOM 930 C CA . PRO A 1 119 ? 10.141 -0.367 -9.586 1 61.31 119 PRO A CA 1
ATOM 931 C C . PRO A 1 119 ? 10.805 0.945 -10.008 1 61.31 119 PRO A C 1
ATOM 933 O O . PRO A 1 119 ? 10.242 1.7 -10.797 1 61.31 119 PRO A O 1
ATOM 936 N N . PRO A 1 120 ? 11.914 1.27 -9.18 1 53.59 120 PRO A N 1
ATOM 937 C CA . PRO A 1 120 ? 12.633 2.496 -9.539 1 53.59 120 PRO A CA 1
ATOM 938 C C . PRO A 1 120 ? 13.047 2.529 -11.008 1 53.59 120 PRO A C 1
ATOM 940 O O . PRO A 1 120 ? 13.055 1.491 -11.672 1 53.59 120 PRO A O 1
ATOM 943 N N . ARG A 1 121 ? 13.508 3.799 -11.367 1 51.06 121 ARG A N 1
ATOM 944 C CA . ARG A 1 121 ? 14.039 4.078 -12.695 1 51.06 121 ARG A CA 1
ATOM 945 C C . ARG A 1 121 ? 15.266 3.221 -12.984 1 51.06 121 ARG A C 1
ATOM 947 O O . ARG A 1 121 ? 15.953 2.779 -12.062 1 51.06 121 ARG A O 1
ATOM 954 N N . GLY A 1 122 ? 15.445 2.768 -14.227 1 50.31 122 GLY A N 1
ATOM 955 C CA . GLY A 1 122 ? 16.609 2.184 -14.859 1 50.31 122 GLY A CA 1
ATOM 956 C C . GLY A 1 122 ? 16.328 0.865 -15.555 1 50.31 122 GLY A C 1
ATOM 957 O O . GLY A 1 122 ? 17.188 0.306 -16.234 1 50.31 122 GLY A O 1
ATOM 958 N N . GLN A 1 123 ? 15.273 0.331 -14.938 1 48.66 123 GLN A N 1
ATOM 959 C CA . GLN A 1 123 ? 15.094 -0.829 -15.805 1 48.66 123 GLN A CA 1
ATOM 960 C C . GLN A 1 123 ? 14.578 -0.416 -17.172 1 48.66 123 GLN A C 1
ATOM 962 O O . GLN A 1 123 ? 14.055 0.687 -17.344 1 48.66 123 GLN A O 1
ATOM 967 N N . ASN A 1 124 ? 14.945 -1.147 -18.156 1 45.94 124 ASN A N 1
ATOM 968 C CA . ASN A 1 124 ? 14.555 -0.822 -19.531 1 45.94 124 ASN A CA 1
ATOM 969 C C . ASN A 1 124 ? 13.18 -0.159 -19.578 1 45.94 124 ASN A C 1
ATOM 971 O O . ASN A 1 124 ? 12.156 -0.826 -19.406 1 45.94 124 ASN A O 1
ATOM 975 N N . ILE A 1 125 ? 13.211 1.167 -19.359 1 49.97 125 ILE A N 1
ATOM 976 C CA . ILE A 1 125 ? 12.062 2.064 -19.266 1 49.97 125 ILE A CA 1
ATOM 977 C C . ILE A 1 125 ? 11.039 1.703 -20.328 1 49.97 125 ILE A C 1
ATOM 979 O O . ILE A 1 125 ? 9.875 2.088 -20.234 1 49.97 125 ILE A O 1
ATOM 983 N N . ARG A 1 126 ? 11.586 1.18 -21.391 1 47.03 126 ARG A N 1
ATOM 984 C CA . ARG A 1 126 ? 10.695 0.854 -22.5 1 47.03 126 ARG A CA 1
ATOM 985 C C . ARG A 1 126 ? 10 -0.483 -22.266 1 47.03 126 ARG A C 1
ATOM 987 O O . ARG A 1 126 ? 9.094 -0.856 -23.016 1 47.03 126 ARG A O 1
ATOM 994 N N . ALA A 1 127 ? 10.508 -1.123 -21.234 1 50.03 127 ALA A N 1
ATOM 995 C CA . ALA A 1 127 ? 9.906 -2.441 -21.062 1 50.03 127 ALA A CA 1
ATOM 996 C C . ALA A 1 127 ? 8.672 -2.375 -20.172 1 50.03 127 ALA A C 1
ATOM 998 O O . ALA A 1 127 ? 8.711 -1.755 -19.094 1 50.03 127 ALA A O 1
ATOM 999 N N . PRO A 1 128 ? 7.535 -2.635 -20.828 1 47.53 128 PRO A N 1
ATOM 1000 C CA . PRO A 1 128 ? 6.336 -2.658 -19.984 1 47.53 128 PRO A CA 1
ATOM 1001 C C . PRO A 1 128 ? 6.508 -3.508 -18.734 1 47.53 128 PRO A C 1
ATOM 1003 O O . PRO A 1 128 ? 7.266 -4.48 -18.75 1 47.53 128 PRO A O 1
ATOM 1006 N N . ILE A 1 129 ? 6.371 -3.053 -17.703 1 46.12 129 ILE A N 1
ATOM 1007 C CA . ILE A 1 129 ? 6.367 -3.973 -16.562 1 46.12 129 ILE A CA 1
ATOM 1008 C C . ILE A 1 129 ? 5.418 -5.133 -16.844 1 46.12 129 ILE A C 1
ATOM 1010 O O . ILE A 1 129 ? 5.801 -6.301 -16.734 1 46.12 129 ILE A O 1
ATOM 1014 N N . ASP A 1 130 ? 4.168 -5.207 -16.438 1 50.12 130 ASP A N 1
ATOM 1015 C CA . ASP A 1 130 ? 3.291 -6.363 -16.594 1 50.12 130 ASP A CA 1
ATOM 1016 C C . ASP A 1 130 ? 2.77 -6.477 -18.016 1 50.12 130 ASP A C 1
ATOM 1018 O O . ASP A 1 130 ? 2.865 -5.523 -18.797 1 50.12 130 ASP A O 1
ATOM 1022 N N . GLY A 1 131 ? 1.97 -7.676 -18.438 1 41.38 131 GLY A N 1
ATOM 1023 C CA . GLY A 1 131 ? 1.358 -8.414 -19.531 1 41.38 131 GLY A CA 1
ATOM 1024 C C . GLY A 1 131 ? 0.48 -7.555 -20.406 1 41.38 131 GLY A C 1
ATOM 1025 O O . GLY A 1 131 ? -0.416 -8.062 -21.094 1 41.38 131 GLY A O 1
ATOM 1026 N N . VAL A 1 132 ? 0.585 -6.281 -20.281 1 36.88 132 VAL A N 1
ATOM 1027 C CA . VAL A 1 132 ? -0.265 -5.785 -21.359 1 36.88 132 VAL A CA 1
ATOM 1028 C C . VAL A 1 132 ? 0.276 -6.258 -22.703 1 36.88 132 VAL A C 1
ATOM 1030 O O . VAL A 1 132 ? 1.35 -5.832 -23.141 1 36.88 132 VAL A O 1
ATOM 10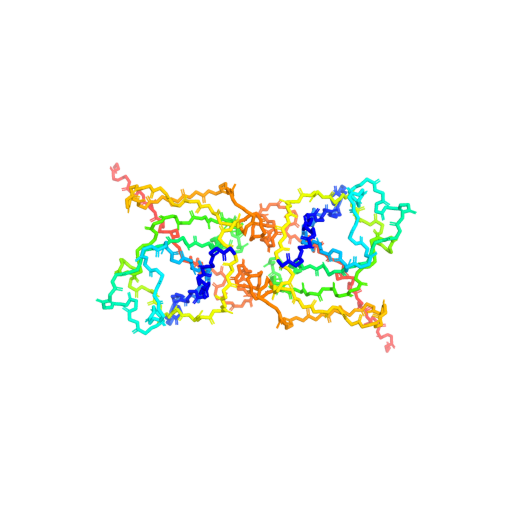33 N N . ARG A 1 133 ? -0.057 -7.551 -22.969 1 33.97 133 ARG A N 1
ATOM 1034 C CA . ARG A 1 133 ? 0.124 -7.859 -24.391 1 33.97 133 ARG A CA 1
ATOM 1035 C C . ARG A 1 133 ? -0.583 -6.836 -25.266 1 33.97 133 ARG A C 1
ATOM 1037 O O . ARG A 1 133 ? -1.734 -6.477 -25.016 1 33.97 133 ARG A O 1
ATOM 1044 N N . ASN A 1 134 ? 0.131 -6.039 -25.938 1 33.72 134 ASN A N 1
ATOM 1045 C CA . ASN A 1 134 ? -0.41 -5.281 -27.062 1 33.72 134 ASN A CA 1
ATOM 1046 C C . ASN A 1 134 ? -1.361 -6.129 -27.891 1 33.72 134 ASN A C 1
ATOM 1048 O O . ASN A 1 134 ? -0.946 -7.117 -28.516 1 33.72 134 ASN A O 1
ATOM 1052 N N . HIS A 1 135 ? -2.652 -6.316 -27.625 1 32.22 135 HIS A N 1
ATOM 1053 C CA . HIS A 1 135 ? -3.564 -6.656 -28.719 1 32.22 135 HIS A CA 1
ATOM 1054 C C . HIS A 1 135 ? -3.531 -5.598 -29.812 1 32.22 135 HIS A C 1
ATOM 1056 O O . HIS A 1 135 ? -4.152 -4.543 -29.688 1 32.22 135 HIS A O 1
ATOM 1062 N N . SER A 1 136 ? -2.488 -5.328 -30.422 1 31.38 136 SER A N 1
ATOM 1063 C CA . SER A 1 136 ? -2.627 -4.773 -31.766 1 31.38 136 SER A CA 1
ATOM 1064 C C . SER A 1 136 ? -3.537 -5.641 -32.625 1 31.38 136 SER A C 1
ATOM 1066 O O . SER A 1 136 ? -3.207 -6.793 -32.938 1 31.38 136 SER A O 1
ATOM 1068 N N . GLN A 1 137 ? -4.906 -5.512 -32.562 1 26.98 137 GLN A N 1
ATOM 1069 C CA . GLN A 1 137 ? -5.777 -5.73 -33.719 1 26.98 137 GLN A CA 1
ATOM 1070 C C . GLN A 1 137 ? -5.254 -5 -34.938 1 26.98 137 GLN A C 1
ATOM 1072 O O . GLN A 1 137 ? -5.242 -3.77 -34.969 1 26.98 137 GLN A O 1
ATOM 1077 N N . GLU A 1 138 ? -4.27 -5.434 -35.625 1 26.72 138 GLU A N 1
ATOM 1078 C CA . GLU A 1 138 ? -4.281 -5.277 -37.062 1 26.72 138 GLU A CA 1
ATOM 1079 C C . GLU A 1 138 ? -5.594 -5.773 -37.656 1 26.72 138 GLU A C 1
ATOM 1081 O O . GLU A 1 138 ? -5.891 -6.969 -37.625 1 26.72 138 GLU A O 1
ATOM 1086 N N . ALA A 1 139 ? -6.734 -5.039 -37.562 1 27.12 139 ALA A N 1
ATOM 1087 C CA . ALA A 1 139 ? -7.762 -5.043 -38.594 1 27.12 139 ALA A CA 1
ATOM 1088 C C . ALA A 1 139 ? -7.148 -4.84 -40 1 27.12 139 ALA A C 1
ATOM 1090 O O . ALA A 1 139 ? -6.547 -3.799 -40.25 1 27.12 139 ALA A O 1
ATOM 1091 N N . ARG A 1 140 ? -6.789 -5.855 -40.625 1 23.66 140 ARG A N 1
ATOM 1092 C CA . ARG A 1 140 ? -6.832 -6 -42.062 1 23.66 140 ARG A CA 1
ATOM 1093 C C . ARG A 1 140 ? -8.148 -5.484 -42.625 1 23.66 140 ARG A C 1
ATOM 1095 O O . ARG A 1 140 ? -9.219 -6.027 -42.312 1 23.66 140 ARG A O 1
ATOM 1102 N N . TRP A 1 141 ? -8.219 -4.113 -42.781 1 21.44 141 TRP A N 1
ATOM 1103 C CA . TRP A 1 141 ? -8.82 -3.666 -44.031 1 21.44 141 TRP A CA 1
ATOM 1104 C C . TRP A 1 141 ? -7.852 -3.824 -45.188 1 21.44 141 TRP A C 1
ATOM 1106 O O . TRP A 1 141 ? -6.633 -3.758 -45 1 21.44 141 TRP A O 1
ATOM 1116 N N . MET B 1 1 ? -10.055 -11.859 16.156 1 74.25 1 MET B N 1
ATOM 1117 C CA . MET B 1 1 ? -10.523 -11.742 14.773 1 74.25 1 MET B CA 1
ATOM 1118 C C . MET B 1 1 ? -9.688 -12.625 13.844 1 74.25 1 MET B C 1
ATOM 1120 O O . MET B 1 1 ? -8.508 -12.852 14.102 1 74.25 1 MET B O 1
ATOM 1124 N N . PRO B 1 2 ? -10.492 -13.312 12.875 1 88.69 2 PRO B N 1
ATOM 1125 C CA . PRO B 1 2 ? -9.688 -14.188 12.016 1 88.69 2 PRO B CA 1
ATOM 1126 C C . PRO B 1 2 ? -8.617 -13.43 11.234 1 88.69 2 PRO B C 1
ATOM 1128 O O . PRO B 1 2 ? -8.773 -12.234 10.969 1 88.69 2 PRO B O 1
ATOM 1131 N N . VAL B 1 3 ? -7.516 -14.07 11.086 1 93.56 3 VAL B N 1
ATOM 1132 C CA . VAL B 1 3 ? -6.398 -13.438 10.383 1 93.56 3 VAL B CA 1
ATOM 1133 C C . VAL B 1 3 ? -6.164 -14.148 9.047 1 93.56 3 VAL B C 1
ATOM 1135 O O . VAL B 1 3 ? -6.629 -15.266 8.844 1 93.56 3 VAL B O 1
ATOM 1138 N N . ARG B 1 4 ? -5.59 -13.445 8.164 1 95.38 4 ARG B N 1
ATOM 1139 C CA . ARG B 1 4 ? -5.199 -13.953 6.855 1 95.38 4 ARG B CA 1
ATOM 1140 C C . ARG B 1 4 ? -3.711 -13.719 6.602 1 95.38 4 ARG B C 1
ATOM 1142 O O . ARG B 1 4 ? -3.156 -12.703 7.02 1 95.38 4 ARG B O 1
ATOM 1149 N N . SER B 1 5 ? -3.133 -14.648 5.895 1 96.62 5 SER B N 1
ATOM 1150 C CA . SER B 1 5 ? -1.729 -14.492 5.531 1 96.62 5 SER B CA 1
ATOM 1151 C C . SER B 1 5 ? -1.566 -13.492 4.387 1 96.62 5 SER B C 1
ATOM 1153 O O . SER B 1 5 ? -2.422 -13.406 3.502 1 96.62 5 SER B O 1
ATOM 1155 N N . LEU B 1 6 ? -0.498 -12.742 4.473 1 96.88 6 LEU B N 1
ATOM 1156 C CA . LEU B 1 6 ? -0.098 -11.781 3.447 1 96.88 6 LEU B CA 1
ATOM 1157 C C . LEU B 1 6 ? 1.243 -12.172 2.836 1 96.88 6 LEU B C 1
ATOM 1159 O O . LEU B 1 6 ? 2.191 -12.492 3.557 1 96.88 6 LEU B O 1
ATOM 1163 N N . TYR B 1 7 ? 1.288 -12.18 1.444 1 97.62 7 TYR B N 1
ATOM 1164 C CA . TYR B 1 7 ? 2.514 -12.562 0.753 1 97.62 7 TYR B CA 1
ATOM 1165 C C . TYR B 1 7 ? 2.939 -11.492 -0.241 1 97.62 7 TYR B C 1
ATOM 1167 O O . TYR B 1 7 ? 2.1 -10.781 -0.794 1 97.62 7 TYR B O 1
ATOM 1175 N N . LEU B 1 8 ? 4.234 -11.406 -0.443 1 96.31 8 LEU B N 1
ATOM 1176 C CA . LEU B 1 8 ? 4.797 -10.734 -1.609 1 96.31 8 LEU B CA 1
ATOM 1177 C C . LEU B 1 8 ? 4.914 -11.695 -2.787 1 96.31 8 LEU B C 1
ATOM 1179 O O . LEU B 1 8 ? 5.613 -12.703 -2.701 1 96.31 8 LEU B O 1
ATOM 1183 N N . ALA B 1 9 ? 4.219 -11.367 -3.77 1 96.44 9 ALA B N 1
ATOM 1184 C CA . ALA B 1 9 ? 4.34 -12.141 -5.004 1 96.44 9 ALA B CA 1
ATOM 1185 C C . ALA B 1 9 ? 5.375 -11.516 -5.938 1 96.44 9 ALA B C 1
ATOM 1187 O O . ALA B 1 9 ? 5.289 -10.328 -6.27 1 96.44 9 ALA B O 1
ATOM 1188 N N . LYS B 1 10 ? 6.316 -12.297 -6.328 1 92.75 10 LYS B N 1
ATOM 1189 C CA . LYS B 1 10 ? 7.344 -11.867 -7.273 1 92.75 10 LYS B CA 1
ATOM 1190 C C . LYS B 1 10 ? 7.195 -12.578 -8.617 1 92.75 10 LYS B C 1
ATOM 1192 O O . LYS B 1 10 ? 7.152 -13.812 -8.664 1 92.75 10 LYS B O 1
ATOM 1197 N N . SER B 1 11 ? 7.059 -11.781 -9.586 1 90.56 11 SER B N 1
ATOM 1198 C CA . SER B 1 11 ? 6.926 -12.344 -10.922 1 90.56 11 SER B CA 1
ATOM 1199 C C . SER B 1 11 ? 7.91 -11.703 -11.891 1 90.56 11 SER B C 1
ATOM 1201 O O . SER B 1 11 ? 8.375 -10.586 -11.656 1 90.56 11 SER B O 1
ATOM 1203 N N . GLY B 1 12 ? 8.062 -12.367 -12.969 1 81.25 12 GLY B N 1
ATOM 1204 C CA . GLY B 1 12 ? 8.938 -11.844 -14.008 1 81.25 12 GLY B CA 1
ATOM 1205 C C . GLY B 1 12 ? 10.406 -11.914 -13.641 1 81.25 12 GLY B C 1
ATOM 1206 O O . GLY B 1 12 ? 10.836 -12.836 -12.953 1 81.25 12 GLY B O 1
ATOM 1207 N N . GLY B 1 13 ? 11.281 -11.008 -14.258 1 66.06 13 GLY B N 1
ATOM 1208 C CA . GLY B 1 13 ? 12.695 -10.875 -13.961 1 66.06 13 GLY B CA 1
ATOM 1209 C C . GLY B 1 13 ? 13.578 -11.727 -14.852 1 66.06 13 GLY B C 1
ATOM 1210 O O . GLY B 1 13 ? 14.734 -11.992 -14.523 1 66.06 13 GLY B O 1
ATOM 1211 N N . GLY B 1 14 ? 12.961 -12.242 -15.828 1 60.84 14 GLY B N 1
ATOM 1212 C CA . GLY B 1 14 ? 13.852 -12.875 -16.797 1 60.84 14 GLY B CA 1
ATOM 1213 C C . GLY B 1 14 ? 14.727 -11.891 -17.547 1 60.84 14 GLY B C 1
ATOM 1214 O O . GLY B 1 14 ? 14.742 -10.703 -17.219 1 60.84 14 GLY B O 1
ATOM 1215 N N . ALA B 1 15 ? 15.609 -12.312 -18.297 1 62.22 15 ALA B N 1
ATOM 1216 C CA . ALA B 1 15 ? 16.594 -11.531 -19.047 1 62.22 15 ALA B CA 1
ATOM 1217 C C . ALA B 1 15 ? 15.938 -10.328 -19.719 1 62.22 15 ALA B C 1
ATOM 1219 O O . ALA B 1 15 ? 16.547 -9.258 -19.812 1 62.22 15 ALA B O 1
ATOM 1220 N N . ASN B 1 16 ? 14.664 -10.469 -20.047 1 59.59 16 ASN B N 1
ATOM 1221 C CA . ASN B 1 16 ? 14.008 -9.406 -20.812 1 59.59 16 ASN B CA 1
ATOM 1222 C C . ASN B 1 16 ? 12.781 -8.875 -20.078 1 59.59 16 ASN B C 1
ATOM 1224 O O . ASN B 1 16 ? 11.961 -8.172 -20.672 1 59.59 16 ASN B O 1
ATOM 1228 N N . GLN B 1 17 ? 12.648 -9.336 -18.859 1 64 17 GLN B N 1
ATOM 1229 C CA . GLN B 1 17 ? 11.43 -8.898 -18.172 1 64 17 GLN B CA 1
ATOM 1230 C C . GLN B 1 17 ? 11.758 -8.297 -16.797 1 64 17 GLN B C 1
ATOM 1232 O O . GLN B 1 17 ? 12.562 -8.852 -16.047 1 64 17 GLN B O 1
ATOM 1237 N N . ARG B 1 18 ? 11.148 -7.227 -16.562 1 70.94 18 ARG B N 1
ATOM 1238 C CA . ARG B 1 18 ? 11.297 -6.586 -15.25 1 70.94 18 ARG B CA 1
ATOM 1239 C C . ARG B 1 18 ? 10.578 -7.387 -14.172 1 70.94 18 ARG B C 1
ATOM 1241 O O . ARG B 1 18 ? 9.586 -8.062 -14.445 1 70.94 18 ARG B O 1
ATOM 1248 N N . SER B 1 19 ? 11.219 -7.34 -13.086 1 78.25 19 SER B N 1
ATOM 1249 C CA . SER B 1 19 ? 10.547 -7.953 -11.953 1 78.25 19 SER B CA 1
ATOM 1250 C C . SER B 1 19 ? 9.258 -7.211 -11.602 1 78.25 19 SER B C 1
ATOM 1252 O O . SER B 1 19 ? 9.188 -5.988 -11.742 1 78.25 19 SER B O 1
ATOM 1254 N N . HIS B 1 20 ? 8.32 -7.914 -11.328 1 84.25 20 HIS B N 1
ATOM 1255 C CA . HIS B 1 20 ? 7.02 -7.387 -10.945 1 84.25 20 HIS B CA 1
ATOM 1256 C C . HIS B 1 20 ? 6.637 -7.84 -9.539 1 84.25 20 HIS B C 1
ATOM 1258 O O . HIS B 1 20 ? 6.68 -9.039 -9.234 1 84.25 20 HIS B O 1
ATOM 1264 N N . PHE B 1 21 ? 6.305 -6.852 -8.758 1 90.06 21 PHE B N 1
ATOM 1265 C CA . PHE B 1 21 ? 5.934 -7.152 -7.379 1 90.06 21 PHE B CA 1
ATOM 1266 C C . PHE B 1 21 ? 4.441 -6.93 -7.16 1 90.06 21 PHE B C 1
ATOM 1268 O O . PHE B 1 21 ? 3.857 -6 -7.719 1 90.06 21 PHE B O 1
ATOM 1275 N N . ALA B 1 22 ? 3.877 -7.809 -6.363 1 94.31 22 ALA B N 1
ATOM 1276 C CA . ALA B 1 22 ? 2.467 -7.703 -5.996 1 94.31 22 ALA B CA 1
ATOM 1277 C C . ALA B 1 22 ? 2.227 -8.234 -4.586 1 94.31 22 ALA B C 1
ATOM 1279 O O . ALA B 1 22 ? 3.047 -8.984 -4.051 1 94.31 22 ALA B O 1
ATOM 1280 N N . LEU B 1 23 ? 1.166 -7.762 -4.012 1 96.75 23 LEU B N 1
ATOM 1281 C CA . LEU B 1 23 ? 0.646 -8.422 -2.818 1 96.75 23 LEU B CA 1
ATOM 1282 C C . LEU B 1 23 ? -0.268 -9.586 -3.193 1 96.75 23 LEU B C 1
ATOM 1284 O O . LEU B 1 23 ? -1.06 -9.477 -4.133 1 96.75 23 LEU B O 1
ATOM 1288 N N . PHE B 1 24 ? -0.107 -10.609 -2.484 1 97.62 24 PHE B N 1
ATOM 1289 C CA . PHE B 1 24 ? -1.01 -11.742 -2.643 1 97.62 24 PHE B CA 1
ATOM 1290 C C . PHE B 1 24 ? -1.615 -12.148 -1.304 1 97.62 24 PHE B C 1
ATOM 1292 O O . PHE B 1 24 ? -0.896 -12.32 -0.318 1 97.62 24 PHE B O 1
ATOM 1299 N N . ILE B 1 25 ? -2.881 -12.25 -1.271 1 97.44 25 ILE B N 1
ATOM 1300 C CA . ILE B 1 25 ? -3.646 -12.672 -0.106 1 97.44 25 ILE B CA 1
ATOM 1301 C C . ILE B 1 25 ? -4.531 -13.859 -0.476 1 97.44 25 ILE B C 1
ATOM 1303 O O . ILE B 1 25 ? -5.516 -13.711 -1.201 1 97.44 25 ILE B O 1
ATOM 1307 N N . PRO B 1 26 ? -4.234 -15.023 0.049 1 96.94 26 PRO B N 1
ATOM 1308 C CA . PRO B 1 26 ? -5.086 -16.172 -0.289 1 96.94 26 PRO B CA 1
ATOM 1309 C C . PRO B 1 26 ? -6.504 -16.031 0.252 1 96.94 26 PRO B C 1
ATOM 1311 O O . PRO B 1 26 ? -6.707 -15.453 1.323 1 96.94 26 PRO B O 1
ATOM 1314 N N . ASN B 1 27 ? -7.465 -16.5 -0.513 1 95.75 27 ASN B N 1
ATOM 1315 C CA . ASN B 1 27 ? -8.781 -16.703 0.087 1 95.75 27 ASN B CA 1
ATOM 1316 C C . ASN B 1 27 ? -8.703 -17.625 1.304 1 95.75 27 ASN B C 1
ATOM 1318 O O . ASN B 1 27 ? -7.77 -18.422 1.429 1 95.75 27 ASN B O 1
ATOM 1322 N N . ALA B 1 28 ? -9.727 -17.469 2.078 1 94.38 28 ALA B N 1
ATOM 1323 C CA . ALA B 1 28 ? -9.695 -18.172 3.357 1 94.38 28 ALA B CA 1
ATOM 1324 C C . ALA B 1 28 ? -9.477 -19.672 3.152 1 94.38 28 ALA B C 1
ATOM 1326 O O . ALA B 1 28 ? -8.703 -20.297 3.885 1 94.38 28 ALA B O 1
ATOM 1327 N N . GLU B 1 29 ? -10.094 -20.234 2.207 1 93.56 29 GLU B N 1
ATOM 1328 C CA . GLU B 1 29 ? -10.047 -21.672 1.983 1 93.56 29 GLU B CA 1
ATOM 1329 C C . GLU B 1 29 ? -8.672 -22.109 1.479 1 93.56 29 GLU B C 1
ATOM 1331 O O . GLU B 1 29 ? -8.336 -23.297 1.531 1 93.56 29 GLU B O 1
ATOM 1336 N N . TYR B 1 30 ? -7.895 -21.156 1.091 1 95.81 30 TYR B N 1
ATOM 1337 C CA . TYR B 1 30 ? -6.594 -21.5 0.518 1 95.81 30 TYR B CA 1
ATOM 1338 C C . TYR B 1 30 ? -5.461 -20.984 1.398 1 95.81 30 TYR B C 1
ATOM 1340 O O . TYR B 1 30 ? -4.293 -21.047 1.015 1 95.81 30 TYR B O 1
ATOM 1348 N N . ASP B 1 31 ? -5.828 -20.422 2.514 1 96.5 31 ASP B N 1
ATOM 1349 C CA . ASP B 1 31 ? -4.836 -19.859 3.43 1 96.5 31 ASP B CA 1
ATOM 1350 C C . ASP B 1 31 ? -4.215 -20.953 4.297 1 96.5 31 ASP B C 1
ATOM 1352 O O . ASP B 1 31 ? -4.695 -21.234 5.398 1 96.5 31 ASP B O 1
ATOM 1356 N N . ARG B 1 32 ? -3.189 -21.578 3.857 1 96.81 32 ARG B N 1
ATOM 1357 C CA . ARG B 1 32 ? -2.451 -22.609 4.578 1 96.81 32 ARG B CA 1
ATOM 1358 C C . ARG B 1 32 ? -1.021 -22.156 4.859 1 96.81 32 ARG B C 1
ATOM 1360 O O . ARG B 1 32 ? -0.503 -21.266 4.199 1 96.81 32 ARG B O 1
ATOM 1367 N N . ASN B 1 33 ? -0.29 -22.797 5.691 1 95.88 33 ASN B N 1
ATOM 1368 C CA . ASN B 1 33 ? 1.018 -22.375 6.176 1 95.88 33 ASN B CA 1
ATOM 1369 C C . ASN B 1 33 ? 2.119 -22.688 5.168 1 95.88 33 ASN B C 1
ATOM 1371 O O . ASN B 1 33 ? 3.23 -22.156 5.27 1 95.88 33 ASN B O 1
ATOM 1375 N N . THR B 1 34 ? 1.792 -23.438 4.129 1 97 34 THR B N 1
ATOM 1376 C CA . THR B 1 34 ? 2.834 -23.938 3.232 1 97 34 THR B CA 1
ATOM 1377 C C . THR B 1 34 ? 2.736 -23.25 1.867 1 97 34 THR B C 1
ATOM 1379 O O . THR B 1 34 ? 3.379 -23.688 0.908 1 97 34 THR B O 1
ATOM 1382 N N . VAL B 1 35 ? 1.956 -22.203 1.735 1 97.88 35 VAL B N 1
ATOM 1383 C CA . VAL B 1 35 ? 1.666 -21.578 0.446 1 97.88 35 VAL B CA 1
ATOM 1384 C C . VAL B 1 35 ? 2.969 -21.156 -0.229 1 97.88 35 VAL B C 1
ATOM 1386 O O . VAL B 1 35 ? 3.141 -21.344 -1.436 1 97.88 35 VAL B O 1
ATOM 1389 N N . SER B 1 36 ? 3.959 -20.672 0.465 1 97.75 36 SER B N 1
ATOM 1390 C CA . SER B 1 36 ? 5.223 -20.203 -0.092 1 97.75 36 SER B CA 1
ATOM 1391 C C . SER B 1 36 ? 5.984 -21.328 -0.768 1 97.75 36 SER B C 1
ATOM 1393 O O . SER B 1 36 ? 6.707 -21.109 -1.743 1 97.75 36 SER B O 1
ATOM 1395 N N . GLU B 1 37 ? 5.734 -22.5 -0.308 1 97.38 37 GLU B N 1
ATOM 1396 C CA . GLU B 1 37 ? 6.52 -23.656 -0.752 1 97.38 37 GLU B CA 1
ATOM 1397 C C . GLU B 1 37 ? 5.785 -24.438 -1.836 1 97.38 37 GLU B C 1
ATOM 1399 O O . GLU B 1 37 ? 6.41 -25.141 -2.635 1 97.38 37 GLU B O 1
ATOM 1404 N N . ASP B 1 38 ? 4.477 -24.266 -1.812 1 97.44 38 ASP B N 1
ATOM 1405 C CA . ASP B 1 38 ? 3.779 -25.281 -2.6 1 97.44 38 ASP B CA 1
ATOM 1406 C C . ASP B 1 38 ? 2.799 -24.641 -3.578 1 97.44 38 ASP B C 1
ATOM 1408 O O . ASP B 1 38 ? 1.952 -25.328 -4.156 1 97.44 38 ASP B O 1
ATOM 1412 N N . PHE B 1 39 ? 2.861 -23.297 -3.746 1 97.38 39 PHE B N 1
ATOM 1413 C CA . PHE B 1 39 ? 1.879 -22.578 -4.547 1 97.38 39 PHE B CA 1
ATOM 1414 C C . PHE B 1 39 ? 1.889 -23.078 -5.988 1 97.38 39 PHE B C 1
ATOM 1416 O O . PHE B 1 39 ? 0.965 -22.781 -6.754 1 97.38 39 PHE B O 1
ATOM 1423 N N . ARG B 1 40 ? 2.9 -23.828 -6.438 1 95.75 40 ARG B N 1
ATOM 1424 C CA . ARG B 1 40 ? 2.967 -24.359 -7.793 1 95.75 40 ARG B CA 1
ATOM 1425 C C . ARG B 1 40 ? 2.332 -25.75 -7.871 1 95.75 40 ARG B C 1
ATOM 1427 O O . ARG B 1 40 ? 1.814 -26.141 -8.922 1 95.75 40 ARG B O 1
ATOM 1434 N N . SER B 1 41 ? 2.447 -26.469 -6.875 1 96.44 41 SER B N 1
ATOM 1435 C CA . SER B 1 41 ? 1.981 -27.859 -6.891 1 96.44 41 SER B CA 1
ATOM 1436 C C . SER B 1 41 ? 0.583 -27.969 -6.297 1 96.44 41 SER B C 1
ATOM 1438 O O . SER B 1 41 ? -0.149 -28.922 -6.602 1 96.44 41 SER B O 1
ATOM 1440 N N . LEU B 1 42 ? 0.294 -27.047 -5.371 1 96.44 42 LEU B N 1
ATOM 1441 C CA . LEU B 1 42 ? -1.021 -27.031 -4.738 1 96.44 42 LEU B CA 1
ATOM 1442 C C . LEU B 1 42 ? -1.725 -25.703 -4.988 1 96.44 42 LEU B C 1
ATOM 1444 O O . LEU B 1 42 ? -1.174 -24.641 -4.695 1 96.44 42 LEU B O 1
ATOM 1448 N N . LYS B 1 43 ? -2.877 -25.812 -5.438 1 93.81 43 LYS B N 1
ATOM 1449 C CA . LYS B 1 43 ? -3.686 -24.656 -5.844 1 93.81 43 LYS B CA 1
ATOM 1450 C C . LYS B 1 43 ? -3.832 -23.656 -4.699 1 93.81 43 LYS B C 1
ATOM 1452 O O . LYS B 1 43 ? -4.133 -24.047 -3.566 1 93.81 43 LYS B O 1
ATOM 1457 N N . ALA B 1 44 ? -3.564 -22.422 -5 1 96.19 44 ALA B N 1
ATOM 1458 C CA . ALA B 1 44 ? -3.881 -21.297 -4.117 1 96.19 44 ALA B CA 1
ATOM 1459 C C . ALA B 1 44 ? -4.547 -20.172 -4.887 1 96.19 44 ALA B C 1
ATOM 1461 O O . ALA B 1 44 ? -3.988 -19.656 -5.859 1 96.19 44 ALA B O 1
ATOM 1462 N N . ILE B 1 45 ? -5.75 -19.828 -4.484 1 96.94 45 ILE B N 1
ATOM 1463 C CA . ILE B 1 45 ? -6.52 -18.75 -5.094 1 96.94 45 ILE B CA 1
ATOM 1464 C C . ILE B 1 45 ? -6.672 -17.594 -4.098 1 96.94 45 ILE B C 1
ATOM 1466 O O . ILE B 1 45 ? -6.922 -17.828 -2.912 1 96.94 45 ILE B O 1
ATOM 1470 N N . GLY B 1 46 ? -6.465 -16.422 -4.586 1 96.94 46 GLY B N 1
ATOM 1471 C CA . GLY B 1 46 ? -6.574 -15.281 -3.691 1 96.94 46 GLY B CA 1
ATOM 1472 C C . GLY B 1 46 ? -6.633 -13.953 -4.422 1 96.94 46 GLY B C 1
ATOM 1473 O O . GLY B 1 46 ? -7.02 -13.891 -5.59 1 96.94 46 GLY B O 1
ATOM 1474 N N . THR B 1 47 ? -6.465 -12.906 -3.727 1 96.62 47 THR B N 1
ATOM 1475 C CA . THR B 1 47 ? -6.465 -11.539 -4.242 1 96.62 47 THR B CA 1
ATOM 1476 C C . THR B 1 47 ? -5.039 -11.055 -4.477 1 96.62 47 THR B C 1
ATOM 1478 O O . THR B 1 47 ? -4.188 -11.164 -3.594 1 96.62 47 THR B O 1
ATOM 1481 N N . ARG B 1 48 ? -4.805 -10.656 -5.676 1 96.75 48 ARG B N 1
ATOM 1482 C CA . ARG B 1 48 ? -3.535 -10.039 -6.039 1 96.75 48 ARG B CA 1
ATOM 1483 C C . ARG B 1 48 ? -3.695 -8.531 -6.223 1 96.75 48 ARG B C 1
ATOM 1485 O O . ARG B 1 48 ? -4.582 -8.078 -6.949 1 96.75 48 ARG B O 1
ATOM 1492 N N . ILE B 1 49 ? -2.934 -7.719 -5.523 1 96 49 ILE B N 1
ATOM 1493 C CA . ILE B 1 49 ? -2.953 -6.262 -5.586 1 96 49 ILE B CA 1
ATOM 1494 C C . ILE B 1 49 ? -1.623 -5.754 -6.137 1 96 49 ILE B C 1
ATOM 1496 O O . ILE B 1 49 ? -0.559 -6.07 -5.598 1 96 49 ILE B O 1
ATOM 1500 N N . HIS B 1 50 ? -1.626 -4.961 -7.223 1 92.5 50 HIS B N 1
ATOM 1501 C CA . HIS B 1 50 ? -0.384 -4.516 -7.844 1 92.5 50 HIS B CA 1
ATOM 1502 C C . HIS B 1 50 ? -0.608 -3.27 -8.695 1 92.5 50 HIS B C 1
ATOM 1504 O O . HIS B 1 50 ? -1.736 -2.785 -8.805 1 92.5 50 HIS B O 1
ATOM 1510 N N . VAL B 1 51 ? 0.486 -2.717 -9.055 1 85.75 51 VAL B N 1
ATOM 1511 C CA . VAL B 1 51 ? 0.486 -1.604 -10 1 85.75 51 VAL B CA 1
ATOM 1512 C C . VAL B 1 51 ? 0.988 -2.082 -11.359 1 85.75 51 VAL B C 1
ATOM 1514 O O . VAL B 1 51 ? 1.948 -2.854 -11.438 1 85.75 51 VAL B O 1
ATOM 1517 N N . VAL B 1 52 ? 0.224 -1.619 -12.344 1 80.94 52 VAL B N 1
ATOM 1518 C CA . VAL B 1 52 ? 0.577 -2.045 -13.695 1 80.94 52 VAL B CA 1
ATOM 1519 C C . VAL B 1 52 ? 0.897 -0.826 -14.555 1 80.94 52 VAL B C 1
ATOM 1521 O O . VAL B 1 52 ? 0.466 0.288 -14.25 1 80.94 52 VAL B O 1
ATOM 1524 N N . GLY B 1 53 ? 1.713 -1.093 -15.602 1 73.94 53 GLY B N 1
ATOM 1525 C CA . GLY B 1 53 ? 1.974 -0.031 -16.562 1 73.94 53 GLY B CA 1
ATOM 1526 C C . GLY B 1 53 ? 3.449 0.29 -16.719 1 73.94 53 GLY B C 1
ATOM 1527 O O . GLY B 1 53 ? 4.305 -0.482 -16.266 1 73.94 53 GLY B O 1
ATOM 1528 N N . GLU B 1 54 ? 3.67 1.303 -17.641 1 66.62 54 GLU B N 1
ATOM 1529 C CA . GLU B 1 54 ? 5.035 1.753 -17.891 1 66.62 54 GLU B CA 1
ATOM 1530 C C . GLU B 1 54 ? 5.164 3.262 -17.703 1 66.62 54 GLU B C 1
ATOM 1532 O O . GLU B 1 54 ? 4.215 4.008 -17.938 1 66.62 54 GLU B O 1
ATOM 1537 N N . PRO B 1 55 ? 6.359 3.615 -17.109 1 61.97 55 PRO B N 1
ATOM 1538 C CA . PRO B 1 55 ? 6.539 5.012 -16.703 1 61.97 55 PRO B CA 1
ATOM 1539 C C . PRO B 1 55 ? 6.402 5.988 -17.875 1 61.97 55 PRO B C 1
ATOM 1541 O O . PRO B 1 55 ? 6.023 7.145 -17.672 1 61.97 55 PRO B O 1
ATOM 1544 N N . LEU B 1 56 ? 6.73 5.547 -19.016 1 60.56 56 LEU B N 1
ATOM 1545 C CA . LEU B 1 56 ? 6.914 6.527 -20.078 1 60.56 56 LEU B CA 1
ATOM 1546 C C . LEU B 1 56 ? 5.59 6.852 -20.75 1 60.56 56 LEU B C 1
ATOM 1548 O O . LEU B 1 56 ? 5.258 8.023 -20.953 1 60.56 56 LEU B O 1
ATOM 1552 N N . MET B 1 57 ? 4.797 5.918 -21.125 1 58.16 57 MET B N 1
ATOM 1553 C CA . MET B 1 57 ? 3.664 6.203 -22 1 58.16 57 MET B CA 1
ATOM 1554 C C . MET B 1 57 ? 2.363 6.258 -21.219 1 58.16 57 MET B C 1
ATOM 1556 O O . MET B 1 57 ? 1.663 7.273 -21.234 1 58.16 57 MET B O 1
ATOM 1560 N N . SER B 1 58 ? 2.094 5.305 -20.5 1 61.47 58 SER B N 1
ATOM 1561 C CA . SER B 1 58 ? 0.762 5.203 -19.922 1 61.47 58 SER B CA 1
ATOM 1562 C C . SER B 1 58 ? 0.794 5.465 -18.422 1 61.47 58 SER B C 1
ATOM 1564 O O . SER B 1 58 ? -0.245 5.711 -17.797 1 61.47 58 SER B O 1
ATOM 1566 N N . GLY B 1 59 ? 2.016 5.508 -17.922 1 70.75 59 GLY B N 1
ATOM 1567 C CA . GLY B 1 59 ? 2.107 5.668 -16.469 1 70.75 59 GLY B CA 1
ATOM 1568 C C . GLY B 1 59 ? 1.753 4.406 -15.711 1 70.75 59 GLY B C 1
ATOM 1569 O O . GLY B 1 59 ? 1.64 3.328 -16.297 1 70.75 59 GLY B O 1
ATOM 1570 N N . PHE B 1 60 ? 1.657 4.535 -14.492 1 75.44 60 PHE B N 1
ATOM 1571 C CA . PHE B 1 60 ? 1.337 3.4 -13.633 1 75.44 60 PHE B CA 1
ATOM 1572 C C . PHE B 1 60 ? -0.104 3.479 -13.141 1 75.44 60 PHE B C 1
ATOM 1574 O O . PHE B 1 60 ? -0.623 4.57 -12.898 1 75.44 60 PHE B O 1
ATOM 1581 N N . ALA B 1 61 ? -0.684 2.283 -13.094 1 81.38 61 ALA B N 1
ATOM 1582 C CA . ALA B 1 61 ? -2.064 2.221 -12.625 1 81.38 61 ALA B CA 1
ATOM 1583 C C . ALA B 1 61 ? -2.232 1.132 -11.57 1 81.38 61 ALA B C 1
ATOM 1585 O O . ALA B 1 61 ? -1.649 0.051 -11.68 1 81.38 61 ALA B O 1
ATOM 1586 N N . PHE B 1 62 ? -3.023 1.395 -10.656 1 88.06 62 PHE B N 1
ATOM 1587 C CA . PHE B 1 62 ? -3.418 0.464 -9.602 1 88.06 62 PHE B CA 1
ATOM 1588 C C . PHE B 1 62 ? -4.367 -0.597 -10.148 1 88.06 62 PHE B C 1
ATOM 1590 O O . PHE B 1 62 ? -5.262 -0.291 -10.938 1 88.06 62 PHE B O 1
ATOM 1597 N N . GLN B 1 63 ? -4.219 -1.874 -9.727 1 92.94 63 GLN B N 1
ATOM 1598 C CA . GLN B 1 63 ? -5.117 -2.943 -10.148 1 92.94 63 GLN B CA 1
ATOM 1599 C C . GLN B 1 63 ? -5.277 -3.992 -9.055 1 92.94 63 GLN B C 1
ATOM 1601 O O . GLN B 1 63 ? -4.305 -4.363 -8.398 1 92.94 63 GLN B O 1
ATOM 1606 N N . VAL B 1 64 ? -6.543 -4.508 -8.875 1 95.44 64 VAL B N 1
ATOM 1607 C CA . VAL B 1 64 ? -6.871 -5.637 -8.008 1 95.44 64 VAL B CA 1
ATOM 1608 C C . VAL B 1 64 ? -7.312 -6.828 -8.859 1 95.44 64 VAL B C 1
ATOM 1610 O O . VAL B 1 64 ? -8.258 -6.723 -9.641 1 95.44 64 VAL B O 1
ATOM 1613 N N . HIS B 1 65 ? -6.594 -7.867 -8.727 1 95.69 65 HIS B N 1
ATOM 1614 C CA . HIS B 1 65 ? -6.902 -9.133 -9.383 1 95.69 65 HIS B CA 1
ATOM 1615 C C . HIS B 1 65 ? -7.512 -10.125 -8.398 1 95.69 65 HIS B C 1
ATOM 1617 O O . HIS B 1 65 ? -6.801 -10.711 -7.574 1 95.69 65 HIS B O 1
ATOM 1623 N N . ARG B 1 66 ? -8.812 -10.328 -8.508 1 96 66 ARG B N 1
ATOM 1624 C CA . ARG B 1 66 ? -9.531 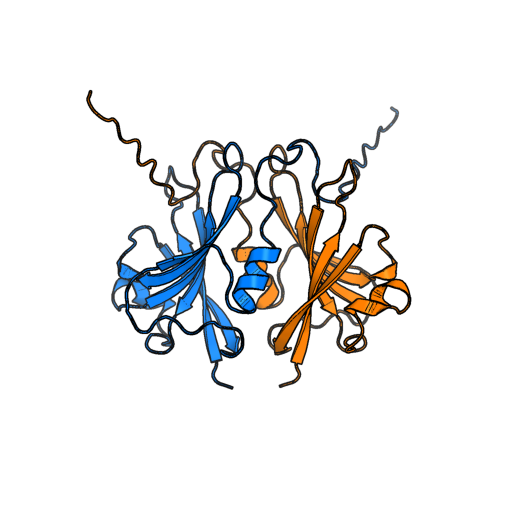-11.242 -7.617 1 96 66 ARG B CA 1
ATOM 1625 C C . ARG B 1 66 ? -9.516 -12.664 -8.172 1 96 66 ARG B C 1
ATOM 1627 O O . ARG B 1 66 ? -9.602 -12.859 -9.383 1 96 66 ARG B O 1
ATOM 1634 N N . ASN B 1 67 ? -9.5 -13.617 -7.23 1 96.25 67 ASN B N 1
ATOM 1635 C CA . ASN B 1 67 ? -9.445 -15.039 -7.547 1 96.25 67 ASN B CA 1
ATOM 1636 C C . ASN B 1 67 ? -8.281 -15.359 -8.484 1 96.25 67 ASN B C 1
ATOM 1638 O O . ASN B 1 67 ? -8.453 -16.078 -9.469 1 96.25 67 ASN B O 1
ATOM 1642 N N . TYR B 1 68 ? -7.227 -14.672 -8.219 1 96.31 68 TYR B N 1
ATOM 1643 C CA . TYR B 1 68 ? -5.961 -14.992 -8.867 1 96.31 68 TYR B CA 1
ATOM 1644 C C . TYR B 1 68 ? -5.508 -16.406 -8.508 1 96.31 68 TYR B C 1
ATOM 1646 O O . TYR B 1 68 ? -5.367 -16.734 -7.332 1 96.31 68 TYR B O 1
ATOM 1654 N N . ASN B 1 69 ? -5.355 -17.141 -9.555 1 96.69 69 ASN B N 1
ATOM 1655 C CA . ASN B 1 69 ? -4.895 -18.516 -9.391 1 96.69 69 ASN B CA 1
ATOM 1656 C C . ASN B 1 69 ? -3.385 -18.625 -9.594 1 96.69 69 ASN B C 1
ATOM 1658 O O . ASN B 1 69 ? -2.889 -18.453 -10.711 1 96.69 69 ASN B O 1
ATOM 1662 N N . THR B 1 70 ? -2.654 -19.031 -8.523 1 96.56 70 THR B N 1
ATOM 1663 C CA . THR B 1 70 ? -1.196 -19.016 -8.547 1 96.56 70 THR B CA 1
ATOM 1664 C C . THR B 1 70 ? -0.662 -20.016 -9.57 1 96.56 70 THR B C 1
ATOM 1666 O O . THR B 1 70 ? 0.449 -19.844 -10.086 1 96.56 70 THR B O 1
ATOM 1669 N N . GLN B 1 71 ? -1.422 -20.969 -9.906 1 96.25 71 GLN B N 1
ATOM 1670 C CA . GLN B 1 71 ? -0.951 -22 -10.82 1 96.25 71 GLN B CA 1
ATOM 1671 C C . GLN B 1 71 ? -1.165 -21.594 -12.273 1 96.25 71 GLN B C 1
ATOM 1673 O O . GLN B 1 71 ? -0.591 -22.188 -13.188 1 96.25 71 GLN B O 1
ATOM 1678 N N . ALA B 1 72 ? -1.969 -20.672 -12.445 1 94.75 72 ALA B N 1
ATOM 1679 C CA . ALA B 1 72 ? -2.342 -20.281 -13.805 1 94.75 72 ALA B CA 1
ATOM 1680 C C . ALA B 1 72 ? -1.294 -19.359 -14.422 1 94.75 72 ALA B C 1
ATOM 1682 O O . ALA B 1 72 ? -1.335 -19.094 -15.625 1 94.75 72 ALA B O 1
ATOM 1683 N N . TYR B 1 73 ? -0.372 -18.859 -13.703 1 93.31 73 TYR B N 1
ATOM 1684 C CA . TYR B 1 73 ? 0.585 -17.859 -14.18 1 93.31 73 TYR B CA 1
ATOM 1685 C C . TYR B 1 73 ? 2.016 -18.359 -14 1 93.31 73 TYR B C 1
ATOM 1687 O O . TYR B 1 73 ? 2.566 -18.281 -12.898 1 93.31 73 TYR B O 1
ATOM 1695 N N . ALA B 1 74 ? 2.633 -18.703 -15.062 1 91 74 ALA B N 1
ATOM 1696 C CA . ALA B 1 74 ? 3.949 -19.328 -15.062 1 91 74 ALA B CA 1
ATOM 1697 C C . ALA B 1 74 ? 5.035 -18.344 -14.648 1 91 74 ALA B C 1
ATOM 1699 O O . ALA B 1 74 ? 6.117 -18.734 -14.219 1 91 74 ALA B O 1
ATOM 1700 N N . ASP B 1 75 ? 4.762 -17.109 -14.781 1 90.75 75 ASP B N 1
ATOM 1701 C CA . ASP B 1 75 ? 5.789 -16.109 -14.5 1 90.75 75 ASP B CA 1
ATOM 1702 C C . ASP B 1 75 ? 5.898 -15.836 -13 1 90.75 75 ASP B C 1
ATOM 1704 O O . ASP B 1 75 ? 6.809 -15.133 -12.555 1 90.75 75 ASP B O 1
ATOM 1708 N N . LEU B 1 76 ? 4.977 -16.391 -12.211 1 94.62 76 LEU B N 1
ATOM 1709 C CA . LEU B 1 76 ? 5.094 -16.281 -10.766 1 94.62 76 LEU B CA 1
ATOM 1710 C C . LEU B 1 76 ? 6.273 -17.094 -10.242 1 94.62 76 LEU B C 1
ATOM 1712 O O . LEU B 1 76 ? 6.281 -18.312 -10.352 1 94.62 76 LEU B O 1
ATOM 1716 N N . LYS B 1 77 ? 7.242 -16.359 -9.633 1 94.5 77 LYS B N 1
ATOM 1717 C CA . LYS B 1 77 ? 8.492 -17.016 -9.242 1 94.5 77 LYS B CA 1
ATOM 1718 C C . LYS B 1 77 ? 8.484 -17.359 -7.762 1 94.5 77 LYS B C 1
ATOM 1720 O O . LYS B 1 77 ? 9.047 -18.375 -7.355 1 94.5 77 LYS B O 1
ATOM 1725 N N . SER B 1 78 ? 7.883 -16.484 -7.035 1 96.19 78 SER B N 1
ATOM 1726 C CA . SER B 1 78 ? 7.93 -16.75 -5.602 1 96.19 78 SER B CA 1
ATOM 1727 C C . SER B 1 78 ? 6.805 -16.031 -4.867 1 96.19 78 SER B C 1
ATOM 1729 O O . SER B 1 78 ? 6.293 -15.016 -5.348 1 96.19 78 SER B O 1
ATOM 1731 N N . LEU B 1 79 ? 6.438 -16.625 -3.732 1 97.38 79 LEU B N 1
ATOM 1732 C CA . LEU B 1 79 ? 5.594 -16.016 -2.711 1 97.38 79 LEU B CA 1
ATOM 1733 C C . LEU B 1 79 ? 6.328 -15.93 -1.378 1 97.38 79 LEU B C 1
ATOM 1735 O O . LEU B 1 79 ? 6.582 -16.953 -0.732 1 97.38 79 LEU B O 1
ATOM 1739 N N . VAL B 1 80 ? 6.609 -14.719 -1.013 1 97.06 80 VAL B N 1
ATOM 1740 C CA . VAL B 1 80 ? 7.336 -14.484 0.232 1 97.06 80 VAL B CA 1
ATOM 1741 C C . VAL B 1 80 ? 6.359 -14.062 1.328 1 97.06 80 VAL B C 1
ATOM 1743 O O . VAL B 1 80 ? 5.652 -13.062 1.188 1 97.06 80 VAL B O 1
ATOM 1746 N N . PHE B 1 81 ? 6.328 -14.805 2.436 1 97.44 81 PHE B N 1
ATOM 1747 C CA . PHE B 1 81 ? 5.445 -14.492 3.553 1 97.44 81 PHE B CA 1
ATOM 1748 C C . PHE B 1 81 ? 5.832 -13.164 4.195 1 97.44 81 PHE B C 1
ATOM 1750 O O . PHE B 1 81 ? 6.984 -12.969 4.582 1 97.44 81 PHE B O 1
ATOM 1757 N N . LEU B 1 82 ? 4.855 -12.273 4.285 1 95.38 82 LEU B N 1
ATOM 1758 C CA . LEU B 1 82 ? 5.125 -10.969 4.867 1 95.38 82 LEU B CA 1
ATOM 1759 C C . LEU B 1 82 ? 4.59 -10.883 6.293 1 95.38 82 LEU B C 1
ATOM 1761 O O . LEU B 1 82 ? 5.102 -10.117 7.109 1 95.38 82 LEU B O 1
ATOM 1765 N N . GLY B 1 83 ? 3.504 -11.578 6.566 1 94.19 83 GLY B N 1
ATOM 1766 C CA . GLY B 1 83 ? 2.865 -11.547 7.875 1 94.19 83 GLY B CA 1
ATOM 1767 C C . GLY B 1 83 ? 1.389 -11.898 7.824 1 94.19 83 GLY B C 1
ATOM 1768 O O . GLY B 1 83 ? 0.919 -12.492 6.852 1 94.19 83 GLY B O 1
ATOM 1769 N N . LYS B 1 84 ? 0.742 -11.625 8.969 1 94.38 84 LYS B N 1
ATOM 1770 C CA . LYS B 1 84 ? -0.696 -11.844 9.102 1 94.38 84 LYS B CA 1
ATOM 1771 C C . LYS B 1 84 ? -1.44 -10.531 9.281 1 94.38 84 LYS B C 1
ATOM 1773 O O . LYS B 1 84 ? -0.934 -9.609 9.922 1 94.38 84 LYS B O 1
ATOM 1778 N N . ILE B 1 85 ? -2.623 -10.492 8.641 1 93.44 85 ILE B N 1
ATOM 1779 C CA . ILE B 1 85 ? -3.465 -9.312 8.781 1 93.44 85 ILE B CA 1
ATOM 1780 C C . ILE B 1 85 ? -4.871 -9.727 9.203 1 93.44 85 ILE B C 1
ATOM 1782 O O . ILE B 1 85 ? -5.328 -10.828 8.875 1 93.44 85 ILE B O 1
ATOM 1786 N N . ASP B 1 86 ? -5.508 -8.773 9.938 1 92.75 86 ASP B N 1
ATOM 1787 C CA . ASP B 1 86 ? -6.898 -9.031 10.305 1 92.75 86 ASP B CA 1
ATOM 1788 C C . ASP B 1 86 ? -7.789 -9.102 9.062 1 92.75 86 ASP B C 1
ATOM 1790 O O . ASP B 1 86 ? -7.695 -8.258 8.172 1 92.75 86 ASP B O 1
ATOM 1794 N N . ASP B 1 87 ? -8.664 -10.016 9 1 92.12 87 ASP B N 1
ATOM 1795 C CA . ASP B 1 87 ? -9.477 -10.211 7.801 1 92.12 87 ASP B CA 1
ATOM 1796 C C . ASP B 1 87 ? -10.531 -9.117 7.664 1 92.12 87 ASP B C 1
ATOM 1798 O O . ASP B 1 87 ? -11.141 -8.961 6.605 1 92.12 87 ASP B O 1
ATOM 1802 N N . SER B 1 88 ? -10.734 -8.289 8.75 1 89.69 88 SER B N 1
ATOM 1803 C CA . SER B 1 88 ? -11.711 -7.207 8.711 1 89.69 88 SER B CA 1
ATOM 1804 C C . SER B 1 88 ? -11.32 -6.137 7.703 1 89.69 88 SER B C 1
ATOM 1806 O O . SER B 1 88 ? -12.148 -5.32 7.293 1 89.69 88 SER B O 1
ATOM 1808 N N . ILE B 1 89 ? -10.062 -6.137 7.297 1 91.88 89 ILE B N 1
ATOM 1809 C CA . ILE B 1 89 ? -9.609 -5.09 6.387 1 91.88 89 ILE B CA 1
ATOM 1810 C C . ILE B 1 89 ? -9.523 -5.641 4.965 1 91.88 89 ILE B C 1
ATOM 1812 O O . ILE B 1 89 ? -8.953 -5.004 4.078 1 91.88 89 ILE B O 1
ATOM 1816 N N . LEU B 1 90 ? -10.086 -6.816 4.746 1 94.31 90 LEU B N 1
ATOM 1817 C CA . LEU B 1 90 ? -10.102 -7.449 3.432 1 94.31 90 LEU B CA 1
ATOM 1818 C C . LEU B 1 90 ? -11.516 -7.445 2.85 1 94.31 90 LEU B C 1
ATOM 1820 O O . LEU B 1 90 ? -12.492 -7.273 3.582 1 94.31 90 LEU B O 1
ATOM 1824 N N . CYS B 1 91 ? -11.5 -7.531 1.535 1 89.19 91 CYS B N 1
ATOM 1825 C CA . CYS B 1 91 ? -12.766 -7.742 0.843 1 89.19 91 CYS B CA 1
ATOM 1826 C C . CYS B 1 91 ? -13.031 -9.227 0.631 1 89.19 91 CYS B C 1
ATOM 1828 O O . CYS B 1 91 ? -12.117 -9.984 0.302 1 89.19 91 CYS B O 1
ATOM 1830 N N . ASP B 1 92 ? -14.25 -9.57 0.837 1 80.75 92 ASP B N 1
ATOM 1831 C CA . ASP B 1 92 ? -14.609 -10.961 0.571 1 80.75 92 ASP B CA 1
ATOM 1832 C C . ASP B 1 92 ? -14.5 -11.281 -0.918 1 80.75 92 ASP B C 1
ATOM 1834 O O . ASP B 1 92 ? -14.898 -10.477 -1.762 1 80.75 92 ASP B O 1
ATOM 1838 N N . SER B 1 93 ? -13.797 -12.305 -1.18 1 74.88 93 SER B N 1
ATOM 1839 C CA . SER B 1 93 ? -13.727 -12.727 -2.574 1 74.88 93 SER B CA 1
ATOM 1840 C C . SER B 1 93 ? -15.062 -13.273 -3.057 1 74.88 93 SER B C 1
ATOM 1842 O O . SER B 1 93 ? -15.812 -13.875 -2.279 1 74.88 93 SER B O 1
ATOM 1844 N N . PRO B 1 94 ? -15.297 -12.953 -4.363 1 75.75 94 PRO B N 1
ATOM 1845 C CA . PRO B 1 94 ? -16.516 -13.555 -4.914 1 75.75 94 PRO B CA 1
ATOM 1846 C C . PRO B 1 94 ? -16.547 -15.07 -4.746 1 75.75 94 PRO B C 1
ATOM 1848 O O . PRO B 1 94 ? -15.492 -15.719 -4.73 1 75.75 94 PRO B O 1
ATOM 1851 N N . GLU B 1 95 ? -17.688 -15.531 -4.59 1 76 95 GLU B N 1
ATOM 1852 C CA . GLU B 1 95 ? -17.891 -16.969 -4.398 1 76 95 GLU B CA 1
ATOM 1853 C C . GLU B 1 95 ? -17.484 -17.75 -5.648 1 76 95 GLU B C 1
ATOM 1855 O O . GLU B 1 95 ? -16.984 -18.875 -5.555 1 76 95 GLU B O 1
ATOM 1860 N N . THR B 1 96 ? -17.625 -17.047 -6.734 1 78.44 96 THR B N 1
ATOM 1861 C CA . THR B 1 96 ? -17.203 -17.719 -7.957 1 78.44 96 THR B CA 1
ATOM 1862 C C . THR B 1 96 ? -15.695 -17.656 -8.117 1 78.44 96 THR B C 1
ATOM 1864 O O . THR B 1 96 ? -15.055 -16.703 -7.688 1 78.44 96 THR B O 1
ATOM 1867 N N . GLU B 1 97 ? -15.094 -18.719 -8.578 1 81.31 97 GLU B N 1
ATOM 1868 C CA . GLU B 1 97 ? -13.648 -18.797 -8.766 1 81.31 97 GLU B CA 1
ATOM 1869 C C . GLU B 1 97 ? -13.219 -18.062 -10.039 1 81.31 97 GLU B C 1
ATOM 1871 O O . GLU B 1 97 ? -12.062 -18.172 -10.445 1 81.31 97 GLU B O 1
ATOM 1876 N N . THR B 1 98 ? -14.117 -17.328 -10.539 1 90.31 98 THR B N 1
ATOM 1877 C CA . THR B 1 98 ? -13.766 -16.594 -11.75 1 90.31 98 THR B CA 1
ATOM 1878 C C . THR B 1 98 ? -12.836 -15.422 -11.422 1 90.31 98 THR B C 1
ATOM 1880 O O . THR B 1 98 ? -13.07 -14.68 -10.469 1 90.31 98 THR B O 1
ATOM 1883 N N . GLU B 1 99 ? -11.828 -15.344 -12.273 1 93.31 99 GLU B N 1
ATOM 1884 C CA . GLU B 1 99 ? -10.898 -14.234 -12.094 1 93.31 99 GLU B CA 1
ATOM 1885 C C . GLU B 1 99 ? -11.531 -12.914 -12.516 1 93.31 99 GLU B C 1
ATOM 1887 O O . GLU B 1 99 ? -12.219 -12.844 -13.531 1 93.31 99 GLU B O 1
ATOM 1892 N N . ILE B 1 100 ? -11.359 -11.93 -11.695 1 92.69 100 ILE B N 1
ATOM 1893 C CA . ILE B 1 100 ? -11.859 -10.586 -11.961 1 92.69 100 ILE B CA 1
ATOM 1894 C C . ILE B 1 100 ? -10.742 -9.57 -11.758 1 92.69 100 ILE B C 1
ATOM 1896 O O . ILE B 1 100 ? -10.008 -9.633 -10.766 1 92.69 100 ILE B O 1
ATOM 1900 N N . ARG B 1 101 ? -10.531 -8.711 -12.734 1 93.38 101 ARG B N 1
ATOM 1901 C CA . ARG B 1 101 ? -9.617 -7.582 -12.586 1 93.38 101 ARG B CA 1
ATOM 1902 C C . ARG B 1 101 ? -10.383 -6.27 -12.461 1 93.38 101 ARG B C 1
ATOM 1904 O O . ARG B 1 101 ? -11.266 -5.984 -13.273 1 93.38 101 ARG B O 1
ATOM 1911 N N . GLU B 1 102 ? -10.055 -5.547 -11.438 1 92.88 102 GLU B N 1
ATOM 1912 C CA . GLU B 1 102 ? -10.742 -4.273 -11.211 1 92.88 102 GLU B CA 1
ATOM 1913 C C . GLU B 1 102 ? -9.766 -3.209 -10.711 1 92.88 102 GLU B C 1
ATOM 1915 O O . GLU B 1 102 ? -8.68 -3.529 -10.242 1 92.88 102 GLU B O 1
ATOM 1920 N N . ILE B 1 103 ? -10.203 -1.929 -10.875 1 90.69 103 ILE B N 1
ATOM 1921 C CA . ILE B 1 103 ? -9.336 -0.824 -10.484 1 90.69 103 ILE B CA 1
ATOM 1922 C C . ILE B 1 103 ? -9.945 -0.079 -9.297 1 90.69 103 ILE B C 1
ATOM 1924 O O . ILE B 1 103 ? -9.336 0.844 -8.758 1 90.69 103 ILE B O 1
ATOM 1928 N N . THR B 1 104 ? -11.117 -0.435 -8.898 1 92.06 104 THR B N 1
ATOM 1929 C CA . THR B 1 104 ? -11.766 0.213 -7.766 1 92.06 104 THR B CA 1
ATOM 1930 C C . THR B 1 104 ? -11.492 -0.55 -6.473 1 92.06 104 THR B C 1
ATOM 1932 O O . THR B 1 104 ? -11.844 -1.725 -6.352 1 92.06 104 THR B O 1
ATOM 1935 N N . PRO B 1 105 ? -10.852 0.09 -5.539 1 93.88 105 PRO B N 1
ATOM 1936 C CA . PRO B 1 105 ? -10.625 -0.575 -4.254 1 93.88 105 PRO B CA 1
ATOM 1937 C C . PRO B 1 105 ? -11.922 -0.832 -3.49 1 93.88 105 PRO B C 1
ATOM 1939 O O . PRO B 1 105 ? -12.836 -0.001 -3.52 1 93.88 105 PRO B O 1
ATOM 1942 N N . ARG B 1 106 ? -12.031 -1.979 -2.764 1 94.12 106 ARG B N 1
ATOM 1943 C CA . ARG B 1 106 ? -13.25 -2.324 -2.041 1 94.12 106 ARG B CA 1
ATOM 1944 C C . ARG B 1 106 ? -12.961 -2.537 -0.558 1 94.12 106 ARG B C 1
ATOM 1946 O O . ARG B 1 106 ? -13.883 -2.746 0.234 1 94.12 106 ARG B O 1
ATOM 1953 N N . SER B 1 107 ? -11.773 -2.564 -0.143 1 95.25 107 SER B N 1
ATOM 1954 C CA . SER B 1 107 ? -11.375 -2.809 1.239 1 95.25 107 SER B CA 1
ATOM 1955 C C . SER B 1 107 ? -10.305 -1.815 1.691 1 95.25 107 SER B C 1
ATOM 1957 O O . SER B 1 107 ? -9.75 -1.079 0.874 1 95.25 107 SER B O 1
ATOM 1959 N N . ILE B 1 108 ? -10.062 -1.8 2.934 1 92.81 108 ILE B N 1
ATOM 1960 C CA . ILE B 1 108 ? -9.102 -0.866 3.506 1 92.81 108 ILE B CA 1
ATOM 1961 C C . ILE B 1 108 ? -7.715 -1.134 2.924 1 92.81 108 ILE B C 1
ATOM 1963 O O . ILE B 1 108 ? -7.004 -0.2 2.543 1 92.81 108 ILE B O 1
ATOM 1967 N N . ILE B 1 109 ? -7.312 -2.377 2.83 1 94.44 109 ILE B N 1
ATOM 1968 C CA . ILE B 1 109 ? -5.977 -2.695 2.338 1 94.44 109 ILE B CA 1
ATOM 1969 C C . ILE B 1 109 ? -5.848 -2.262 0.879 1 94.44 109 ILE B C 1
ATOM 1971 O O . ILE B 1 109 ? -4.781 -1.815 0.451 1 94.44 109 ILE B O 1
ATOM 1975 N N . GLU B 1 110 ? -6.898 -2.381 0.127 1 95.38 110 GLU B N 1
ATOM 1976 C CA . GLU B 1 110 ? -6.875 -1.964 -1.271 1 95.38 110 GLU B CA 1
ATOM 1977 C C . GLU B 1 110 ? -6.793 -0.445 -1.394 1 95.38 110 GLU B C 1
ATOM 1979 O O . GLU B 1 110 ? -6.078 0.076 -2.252 1 95.38 110 GLU B O 1
ATOM 1984 N N . ARG B 1 111 ? -7.516 0.216 -0.603 1 92.12 111 ARG B N 1
ATOM 1985 C CA . ARG B 1 111 ? -7.445 1.673 -0.585 1 92.12 111 ARG B CA 1
ATOM 1986 C C . ARG B 1 111 ? -6.047 2.146 -0.2 1 92.12 111 ARG B C 1
ATOM 1988 O O . ARG B 1 111 ? -5.531 3.107 -0.776 1 92.12 111 ARG B O 1
ATOM 1995 N N . LEU B 1 112 ? -5.484 1.444 0.791 1 91.44 112 LEU B N 1
ATOM 1996 C CA . LEU B 1 112 ? -4.113 1.741 1.193 1 91.44 112 LEU B CA 1
ATOM 1997 C C . LEU B 1 112 ? -3.158 1.609 0.011 1 91.44 112 LEU B C 1
ATOM 1999 O O . LEU B 1 112 ? -2.371 2.52 -0.261 1 91.44 112 LEU B O 1
ATOM 2003 N N . ALA B 1 113 ? -3.24 0.536 -0.69 1 92.38 113 ALA B N 1
ATOM 2004 C CA . ALA B 1 113 ? -2.365 0.274 -1.83 1 92.38 113 ALA B CA 1
ATOM 2005 C C . ALA B 1 113 ? -2.547 1.331 -2.916 1 92.38 113 ALA B C 1
ATOM 2007 O O . ALA B 1 113 ? -1.569 1.798 -3.506 1 92.38 113 ALA B O 1
ATOM 2008 N N . GLU B 1 114 ? -3.744 1.668 -3.109 1 90.31 114 GLU B N 1
ATOM 2009 C CA . GLU B 1 114 ? -4.027 2.676 -4.129 1 90.31 114 GLU B CA 1
ATOM 2010 C C . GLU B 1 114 ? -3.4 4.02 -3.764 1 90.31 114 GLU B C 1
ATOM 2012 O O . GLU B 1 114 ? -2.895 4.73 -4.637 1 90.31 114 GLU B O 1
ATOM 2017 N N . CYS B 1 115 ? -3.422 4.32 -2.58 1 86.38 115 CYS B N 1
ATOM 2018 C CA . CYS B 1 115 ? -2.969 5.625 -2.105 1 86.38 115 CYS B CA 1
ATOM 2019 C C . CYS B 1 115 ? -1.467 5.785 -2.312 1 86.38 115 CYS B C 1
ATOM 2021 O O . CYS B 1 115 ? -0.977 6.902 -2.494 1 86.38 115 CYS B O 1
ATOM 2023 N N . VAL B 1 116 ? -0.741 4.723 -2.281 1 86.12 116 VAL B N 1
ATOM 2024 C CA . VAL B 1 116 ? 0.71 4.852 -2.369 1 86.12 116 VAL B CA 1
ATOM 2025 C C . VAL B 1 116 ? 1.163 4.617 -3.809 1 86.12 116 VAL B C 1
ATOM 2027 O O . VAL B 1 116 ? 2.359 4.469 -4.074 1 86.12 116 VAL B O 1
ATOM 2030 N N . THR B 1 117 ? 0.255 4.535 -4.676 1 77.38 117 THR B N 1
ATOM 2031 C CA . THR B 1 117 ? 0.565 4.461 -6.098 1 77.38 117 THR B CA 1
ATOM 2032 C C . THR B 1 117 ? 0.827 5.852 -6.668 1 77.38 117 THR B C 1
ATOM 2034 O O . THR B 1 117 ? 0.101 6.801 -6.367 1 77.38 117 THR B O 1
ATOM 2037 N N . PRO B 1 118 ? 1.942 5.902 -7.41 1 69.75 118 PRO B N 1
ATOM 2038 C CA . PRO B 1 118 ? 2.193 7.211 -8.016 1 69.75 118 PRO B CA 1
ATOM 2039 C C . PRO B 1 118 ? 1.098 7.629 -9 1 69.75 118 PRO B C 1
ATOM 2041 O O . PRO B 1 118 ? 0.41 6.773 -9.562 1 69.75 118 PRO B O 1
ATOM 2044 N N . PRO B 1 119 ? 0.895 9.008 -8.992 1 61.38 119 PRO B N 1
ATOM 2045 C CA . PRO B 1 119 ? -0.134 9.492 -9.914 1 61.38 119 PRO B CA 1
ATOM 2046 C C . PRO B 1 119 ? 0.138 9.094 -11.367 1 61.38 119 PRO B C 1
ATOM 2048 O O . PRO B 1 119 ? 1.296 8.93 -11.758 1 61.38 119 PRO B O 1
ATOM 2051 N N . PRO B 1 120 ? -1.044 8.688 -12.062 1 53.59 120 PRO B N 1
ATOM 2052 C CA . PRO B 1 120 ? -0.864 8.328 -13.469 1 53.59 120 PRO B CA 1
ATOM 2053 C C . PRO B 1 120 ? -0.163 9.422 -14.273 1 53.59 120 PRO B C 1
ATOM 2055 O O . PRO B 1 120 ? -0.083 10.57 -13.82 1 53.59 120 PRO B O 1
ATOM 2058 N N . ARG B 1 121 ? 0.229 8.945 -15.523 1 51.28 121 ARG B N 1
ATOM 2059 C CA . ARG B 1 121 ? 0.852 9.82 -16.5 1 51.28 121 ARG B CA 1
ATOM 2060 C C . ARG B 1 121 ? -0.079 10.969 -16.875 1 51.28 121 ARG B C 1
ATOM 2062 O O . ARG B 1 121 ? -1.301 10.844 -16.781 1 51.28 121 ARG B O 1
ATOM 2069 N N . GLY B 1 122 ? 0.43 12.172 -17.109 1 50.66 122 GLY B N 1
ATOM 2070 C CA . GLY B 1 122 ? -0.128 13.375 -17.719 1 50.66 122 GLY B CA 1
ATOM 2071 C C . GLY B 1 122 ? 0.146 14.633 -16.906 1 50.66 122 GLY B C 1
ATOM 2072 O O . GLY B 1 122 ? -0.19 15.734 -17.344 1 50.66 122 GLY B O 1
ATOM 2073 N N . GLN B 1 123 ? 0.3 14.281 -15.633 1 48.56 123 GLN B N 1
ATOM 2074 C CA . GLN B 1 123 ? 0.625 15.578 -15.062 1 48.56 123 GLN B CA 1
ATOM 2075 C C . GLN B 1 123 ? 2.02 16.031 -15.477 1 48.56 123 GLN B C 1
ATOM 2077 O O . GLN B 1 123 ? 2.834 15.219 -15.9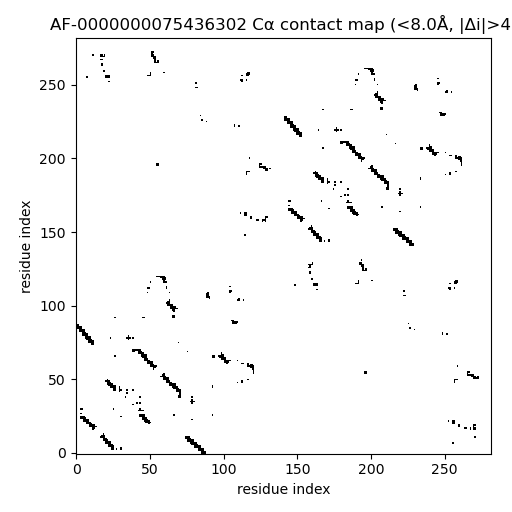3 1 48.56 123 GLN B O 1
ATOM 2082 N N . ASN B 1 124 ? 2.205 17.266 -15.625 1 46.78 124 ASN B N 1
ATOM 2083 C CA . ASN B 1 124 ? 3.482 17.812 -16.062 1 46.78 124 ASN B CA 1
ATOM 2084 C C . ASN B 1 124 ? 4.652 16.953 -15.602 1 46.78 124 ASN B C 1
ATOM 2086 O O . ASN B 1 124 ? 5.02 16.984 -14.422 1 46.78 124 ASN B O 1
ATOM 2090 N N . ILE B 1 125 ? 4.91 15.93 -16.375 1 49.28 125 ILE B N 1
ATOM 2091 C CA . ILE B 1 125 ? 5.898 14.875 -16.172 1 49.28 125 ILE B CA 1
ATOM 2092 C C . ILE B 1 125 ? 7.199 15.484 -15.648 1 49.28 125 ILE B C 1
ATOM 2094 O O . ILE B 1 125 ? 8.047 14.781 -15.094 1 49.28 125 ILE B O 1
ATOM 2098 N N . ARG B 1 126 ? 7.387 16.734 -16.125 1 46.06 126 ARG B N 1
ATOM 2099 C CA . ARG B 1 126 ? 8.602 17.422 -15.703 1 46.06 126 ARG B CA 1
ATOM 2100 C C . ARG B 1 126 ? 8.461 17.969 -14.289 1 46.06 126 ARG B C 1
ATOM 2102 O O . ARG B 1 126 ? 9.438 18.453 -13.703 1 46.06 126 ARG B O 1
ATOM 2109 N N . ALA B 1 127 ? 7.238 17.938 -13.875 1 47.72 127 ALA B N 1
ATOM 2110 C CA . ALA B 1 127 ? 7.102 18.531 -12.555 1 47.72 127 ALA B CA 1
ATOM 2111 C C . ALA B 1 127 ? 7.359 17.516 -11.445 1 47.72 127 ALA B C 1
ATOM 2113 O O . ALA B 1 127 ? 6.832 16.406 -11.484 1 47.72 127 ALA B O 1
ATOM 2114 N N . PRO B 1 128 ? 8.516 17.797 -10.781 1 45.53 128 PRO B N 1
ATOM 2115 C CA . PRO B 1 128 ? 8.789 16.875 -9.672 1 45.53 128 PRO B CA 1
ATOM 2116 C C . PRO B 1 128 ? 7.566 16.656 -8.781 1 45.53 128 PRO B C 1
ATOM 2118 O O . PRO B 1 128 ? 6.727 17.547 -8.648 1 45.53 128 PRO B O 1
ATOM 2121 N N . ILE B 1 129 ? 7.164 15.656 -8.68 1 45.88 129 ILE B N 1
ATOM 2122 C CA . ILE B 1 129 ? 6.199 15.523 -7.598 1 45.88 129 ILE B CA 1
ATOM 2123 C C . ILE B 1 129 ? 6.75 16.172 -6.332 1 45.88 129 ILE B C 1
ATOM 2125 O O . ILE B 1 129 ? 7.953 16.438 -6.234 1 45.88 129 ILE B O 1
ATOM 2129 N N . ASP B 1 130 ? 6.457 16.109 -5.152 1 44.94 130 ASP B N 1
ATOM 2130 C CA . ASP B 1 130 ? 6.746 16.859 -3.938 1 44.94 130 ASP B CA 1
ATOM 2131 C C . ASP B 1 130 ? 8.25 16.984 -3.715 1 44.94 130 ASP B C 1
ATOM 2133 O O . ASP B 1 130 ? 8.859 18 -4.09 1 44.94 130 ASP B O 1
ATOM 2137 N N . GL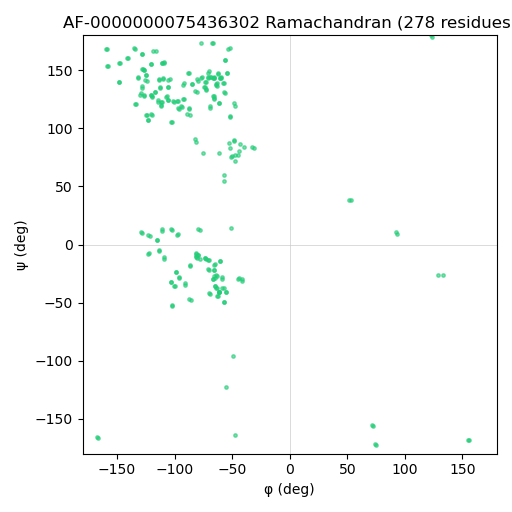Y B 1 131 ? 8.836 16.547 -2.586 1 40.06 131 GLY B N 1
ATOM 2138 C CA . GLY B 1 131 ? 9.711 16.969 -1.51 1 40.06 131 GLY B CA 1
ATOM 2139 C C . GLY B 1 131 ? 11.164 17.109 -1.937 1 40.06 131 GLY B C 1
ATOM 2140 O O . GLY B 1 131 ? 12.055 17.234 -1.095 1 40.06 131 GLY B O 1
ATOM 2141 N N . VAL B 1 132 ? 11.438 16.625 -3.078 1 36.47 132 VAL B N 1
ATOM 2142 C CA . VAL B 1 132 ? 12.867 16.828 -3.238 1 36.47 132 VAL B CA 1
ATOM 2143 C C . VAL B 1 132 ? 13.148 18.297 -3.561 1 36.47 132 VAL B C 1
ATOM 2145 O O . VAL B 1 132 ? 12.789 18.781 -4.637 1 36.47 132 VAL B O 1
ATOM 2148 N N . ARG B 1 133 ? 13.102 19.094 -2.496 1 34.12 133 ARG B N 1
ATOM 2149 C CA . ARG B 1 133 ? 13.742 20.375 -2.797 1 34.12 133 ARG B CA 1
ATOM 2150 C C . ARG B 1 133 ? 15.141 20.156 -3.373 1 34.12 133 ARG B C 1
ATOM 2152 O O . ARG B 1 133 ? 15.922 19.375 -2.842 1 34.12 133 ARG B O 1
ATOM 2159 N N . ASN B 1 134 ? 15.344 20.422 -4.629 1 33.03 134 ASN B N 1
ATOM 2160 C CA . ASN B 1 134 ? 16.688 20.578 -5.172 1 33.03 134 ASN B CA 1
ATOM 2161 C C . ASN B 1 134 ? 17.562 21.406 -4.242 1 33.03 134 ASN B C 1
ATOM 2163 O O . ASN B 1 134 ? 17.297 22.594 -4.016 1 33.03 134 ASN B O 1
ATOM 2167 N N . HIS B 1 135 ? 18.25 20.906 -3.229 1 32.06 135 HIS B N 1
ATOM 2168 C CA . HIS B 1 135 ? 19.438 21.609 -2.738 1 32.06 135 HIS B CA 1
ATOM 2169 C C . HIS B 1 135 ? 20.453 21.812 -3.854 1 32.06 135 HIS B C 1
ATOM 2171 O O . HIS B 1 135 ? 21.25 20.922 -4.141 1 32.06 135 HIS B O 1
ATOM 2177 N N . SER B 1 136 ? 20.172 22.359 -4.906 1 31.62 136 SER B N 1
ATOM 2178 C CA . SER B 1 136 ? 21.297 22.938 -5.637 1 31.62 136 SER B CA 1
ATOM 2179 C C . SER B 1 136 ? 22.109 23.875 -4.746 1 31.62 136 SER B C 1
ATOM 2181 O O . SER B 1 136 ? 21.594 24.891 -4.266 1 31.62 136 SER B O 1
ATOM 2183 N N . GLN B 1 137 ? 23.125 23.344 -3.984 1 27.67 137 GLN B N 1
ATOM 2184 C CA . GLN B 1 137 ? 24.344 24.047 -3.598 1 27.67 137 GLN B CA 1
ATOM 2185 C C . GLN B 1 137 ? 24.969 24.75 -4.793 1 27.67 137 GLN B C 1
ATOM 2187 O O . GLN B 1 137 ? 25.469 24.109 -5.715 1 27.67 137 GLN B O 1
ATOM 2192 N N . GLU B 1 138 ? 24.484 25.766 -5.324 1 26.97 138 GLU B N 1
ATOM 2193 C CA . GLU B 1 138 ? 25.406 26.766 -5.879 1 26.97 138 GLU B CA 1
ATOM 2194 C C . GLU B 1 138 ? 26.469 27.156 -4.852 1 26.97 138 GLU B C 1
ATOM 2196 O O . GLU B 1 138 ? 26.141 27.766 -3.83 1 26.97 138 GLU B O 1
ATOM 2201 N N . ALA B 1 139 ? 27.5 26.328 -4.574 1 27.14 139 ALA B N 1
ATOM 2202 C CA . ALA B 1 139 ? 28.828 26.781 -4.172 1 27.14 139 ALA B CA 1
ATOM 2203 C C . ALA B 1 139 ? 29.344 27.891 -5.098 1 27.14 139 ALA B C 1
ATOM 2205 O O . ALA B 1 139 ? 29.5 27.672 -6.301 1 27.14 139 ALA B O 1
ATOM 2206 N N . ARG B 1 140 ? 29.078 29.047 -4.785 1 24.25 140 ARG B N 1
ATOM 2207 C CA . ARG B 1 140 ? 29.922 30.188 -5.102 1 24.25 140 ARG B CA 1
ATOM 2208 C C . ARG B 1 140 ? 31.391 29.875 -4.809 1 24.25 140 ARG B C 1
ATOM 2210 O O . ARG B 1 140 ? 31.766 29.656 -3.656 1 24.25 140 ARG B O 1
ATOM 2217 N N . TRP B 1 141 ? 32 29.094 -5.719 1 21.52 141 TRP B N 1
ATOM 2218 C CA . TRP B 1 141 ? 33.375 29.484 -6.004 1 21.52 141 TRP B CA 1
ATOM 2219 C C . TRP B 1 141 ? 33.438 30.734 -6.879 1 21.52 141 TRP B C 1
ATOM 2221 O O . TRP B 1 141 ? 32.531 30.984 -7.668 1 21.52 141 TRP B O 1
#

Nearest PDB structures (foldseek):
  9cpc-assembly1_4J  TM=4.764E-01  e=6.892E+00  Sus scrofa
  9cpc-assembly1_4J  TM=4.749E-01  e=6.877E+00  Sus scrofa

Foldseek 3Di:
DDKWWKWWWWFDDPPPTDIFIWIWTFAPVQGDPCCQPCLQPDKTFTKIWGWDDDCPDKFIATKIKHLDISNVDPRTDGIGTDGMDDCQQDDHGDPDSDIDMDRDDDGNVSVVSRVPGDDIPDDVSPDDDDPPPPPPPPPDD/DDKWWKWWWWFDDPPPTDIFIWIWTFAPVQGDPCCQPCLQPDKTFTKIWGWDDDCPDKFIATKIKHLDISNVDPRTDGIGTDGMDDCQQDDHGDPDSDIDMDRDDDGNVSVVSRVPGDDIPDDPSPDDDDDPPPPPPPPPD

InterPro domains:
  IPR046670 Protein of unknown function DUF6540 [PF20174] (6-126)

Secondary structure (DSSP, 8-state):
--EEEEEEEEEE-STTS-EEEEEEEE-GGG--TTHHHHTTTS--EEEEEEEEEETTTTEEEEEEEEEEEGGG-TTEEEEEEEEEEEGGGSPPPPSS---EEESS--SHHHHHHHHTSPPPBTB-TTS-SS-----------/--EEEEEEEEEE-STTS-EEEEEEEE-GGG--TTHHHHTTTS--EEEEEEEEEETTTTEEEEEEEEEEEGGG-TTEEEEEEEEEEEGGGSPPPPSS---EEESS--SHHHHHHHHTSPPPBTB-TTS--TT----------

Sequence (282 aa):
MPVRSLYLAKSGGGANQRSHFALFIPNAEYDRNTVSEDFRSLKAIGTRIHVVGEPLMSGFAFQVHRNYNTQAYADLKSLVFLGKIDDSILCDSPETETEIREITPRSIIERLAECVTPPPRGQNIRAPIDGVRNHSQEARWMPVRSLYLAKSGGGANQRSHFALFIPNAEYDRNTVSEDFRSLKAIGTRIHVVGEPLMSGFAFQVHRNYNTQAYADLKSLVFLGKIDDSILCDSPETETEIREITPRSIIERLAECVTPPPRGQNIRAPIDGVRNHSQEARW

Radius of gyration: 19.79 Å; Cα contacts (8 Å, |Δi|>4): 617; chains: 2; bounding box: 51×58×66 Å

pLDDT: mean 81.05, std 20.85, range [21.44, 97.94]

Solvent-accessible surface area (backbone atoms only — not comparable to full-atom values): 15871 Å² total; per-residue (Å²): 127,66,65,38,56,35,26,41,33,36,24,59,51,50,99,88,36,55,67,40,49,21,38,34,31,47,35,78,94,41,59,58,95,55,47,62,79,31,30,77,83,42,83,33,39,16,38,33,41,30,55,44,50,24,64,75,79,66,9,43,40,62,38,38,31,34,39,37,48,52,62,78,40,84,53,58,73,45,43,42,80,66,48,75,40,60,47,87,41,51,60,84,72,69,89,57,74,61,69,44,77,42,71,73,63,81,26,50,56,44,44,53,45,50,39,30,38,67,77,50,58,78,54,66,65,84,47,56,46,59,80,75,65,78,78,73,75,77,73,82,123,127,67,66,37,55,35,25,40,30,37,22,59,51,50,99,88,35,46,66,39,51,21,37,34,32,48,35,79,93,41,61,56,95,53,48,60,79,32,33,76,84,42,84,32,38,16,39,34,39,30,54,38,45,24,65,74,80,68,9,43,41,61,38,36,32,36,40,37,47,51,61,77,42,85,52,57,73,45,42,44,81,66,50,74,40,61,46,85,41,49,60,83,71,69,88,57,75,60,68,44,78,43,70,74,64,80,26,50,56,44,44,53,46,50,38,30,40,66,78,50,58,77,57,65,63,81,46,60,36,80,82,72,70,80,78,72,76,78,72,83,122

Organism: Fusarium oxysporum f. sp. cubense (strain race 4) (NCBI:txid2502994)